Protein AF-A0AAT9I053-F1 (afdb_monomer_lite)

Foldseek 3Di:
DDDDDDPDDPDDPDPPPFDWDADLVRDIDGPVVVVCVVVVQDPVNVVVLVVLLVVLVVVCVVVVHDLLDALSLLVVLLVCLVVPPALVVSVVSSVSSQVVCVSVVRHHDPVSVVSSVVSSVVSVVVVVVPPPDDDPDDDPPVPQDPVNVVVVLVPQDCVDPVNVVVNVVVPPDPDDDDDDPDDDPDDPPDDPDDDDD

InterPro domains:
  IPR010998 Integrase/recombinase, N-terminal [G3DSA:1.10.150.130] (30-130)

Secondary structure (DSSP, 8-state):
-------PPPPPP------EEE-TTS-EEEHHHHHHHHHTS-HHHHHHHHHHHHHHHHHHHHTT--TTSTTHHHHHHHHHHHTT--HHHHHHHHHHHHHHHHHTT-PPPHHHHHHHHHHHHHHHHHHHTT-SS----S---TT--HHHHHHHHHTS-TTSHHHHHHHHHHHH-S--------PPP---S--------

Organism: NCBI:txid3074435

Structure (mmCIF, N/CA/C/O backbone):
data_AF-A0AAT9I053-F1
#
_entry.id   AF-A0AAT9I053-F1
#
loop_
_atom_site.group_PDB
_atom_site.id
_atom_site.type_symbol
_atom_site.label_atom_id
_atom_site.label_alt_id
_atom_site.label_comp_id
_atom_site.label_asym_id
_atom_site.label_entity_id
_atom_site.label_seq_id
_atom_site.pdbx_PDB_ins_code
_atom_site.Cartn_x
_atom_site.Cartn_y
_atom_site.Cartn_z
_atom_site.occupancy
_atom_site.B_iso_or_equiv
_atom_site.auth_seq_id
_atom_site.auth_comp_id
_atom_site.auth_asym_id
_atom_site.auth_atom_id
_atom_site.pdbx_PDB_model_num
ATOM 1 N N . MET A 1 1 ? -36.165 47.718 59.840 1.00 39.12 1 MET A N 1
ATOM 2 C CA . MET A 1 1 ? -36.302 47.402 58.402 1.00 39.12 1 MET A CA 1
ATOM 3 C C . MET A 1 1 ? -35.046 46.654 57.984 1.00 39.12 1 MET A C 1
ATOM 5 O O . MET A 1 1 ? -34.021 47.279 57.770 1.00 39.12 1 MET A O 1
ATOM 9 N N . THR A 1 2 ? -35.081 45.324 57.998 1.00 39.53 2 THR A N 1
ATOM 10 C CA . THR A 1 2 ? -33.964 44.458 57.591 1.00 39.53 2 THR A CA 1
ATOM 11 C C . THR A 1 2 ? -34.242 43.963 56.177 1.00 39.53 2 THR A C 1
ATOM 13 O O . THR A 1 2 ? -35.132 43.141 55.975 1.00 39.53 2 THR A O 1
ATOM 16 N N . SER A 1 3 ? -33.525 44.524 55.201 1.00 39.41 3 SER A N 1
ATOM 17 C CA . SER A 1 3 ? -33.564 44.095 53.801 1.00 39.41 3 SER A CA 1
ATOM 18 C C . SER A 1 3 ? -32.775 42.796 53.672 1.00 39.41 3 SER A C 1
ATOM 20 O O . SER A 1 3 ? -31.598 42.752 54.023 1.00 39.41 3 SER A O 1
ATOM 22 N N . THR A 1 4 ? -33.433 41.723 53.246 1.00 48.31 4 THR A N 1
ATOM 23 C CA . THR A 1 4 ? -32.788 40.437 52.968 1.00 48.31 4 THR A CA 1
ATOM 24 C C . THR A 1 4 ? -32.476 40.387 51.479 1.00 48.31 4 THR A C 1
ATOM 26 O O . THR A 1 4 ? -33.370 40.153 50.670 1.00 48.31 4 THR A O 1
ATOM 29 N N . ASP A 1 5 ? -31.220 40.635 51.112 1.00 46.12 5 ASP A N 1
ATOM 30 C CA . ASP A 1 5 ? -30.745 40.419 49.747 1.00 46.12 5 ASP A CA 1
ATOM 31 C C . ASP A 1 5 ? -30.666 38.915 49.464 1.00 46.12 5 ASP A C 1
ATOM 33 O O . ASP A 1 5 ? -29.878 38.176 50.061 1.00 46.12 5 ASP A O 1
ATOM 37 N N . ILE A 1 6 ? -31.513 38.452 48.547 1.00 53.41 6 ILE A N 1
ATOM 38 C CA . ILE A 1 6 ? -31.462 37.098 48.001 1.00 53.41 6 ILE A CA 1
ATOM 39 C C . ILE A 1 6 ? -30.335 37.074 46.967 1.00 53.41 6 ILE A C 1
ATOM 41 O O . ILE A 1 6 ? -30.490 37.542 45.839 1.00 53.41 6 ILE A O 1
ATOM 45 N N . VAL A 1 7 ? -29.186 36.518 47.349 1.00 50.22 7 VAL A N 1
ATOM 46 C CA . VAL A 1 7 ? -28.084 36.245 46.421 1.00 50.22 7 VAL A CA 1
ATOM 47 C C . VAL A 1 7 ? -28.471 35.051 45.547 1.00 50.22 7 VAL A C 1
ATOM 49 O O . VAL A 1 7 ? -28.449 33.900 45.985 1.00 50.22 7 VAL A O 1
ATOM 52 N N . LEU A 1 8 ? -28.846 35.330 44.298 1.00 50.59 8 LEU A N 1
ATOM 53 C CA . LEU A 1 8 ? -29.083 34.320 43.271 1.00 50.59 8 LEU A CA 1
ATOM 54 C C . LEU A 1 8 ? -27.740 33.660 42.908 1.00 50.59 8 LEU A C 1
ATOM 56 O O . LEU A 1 8 ? -26.826 34.323 42.418 1.00 50.59 8 LEU A O 1
ATOM 60 N N . ALA A 1 9 ? -27.602 32.359 43.165 1.00 54.34 9 ALA A N 1
ATOM 61 C CA . ALA A 1 9 ? -26.399 31.617 42.801 1.00 54.34 9 ALA A CA 1
ATOM 62 C C . ALA A 1 9 ? -26.188 31.634 41.270 1.00 54.34 9 ALA A C 1
ATOM 64 O O . ALA A 1 9 ? -27.159 31.462 40.526 1.00 54.34 9 ALA A O 1
ATOM 65 N N . PRO A 1 10 ? -24.946 31.791 40.773 1.00 54.62 10 PRO A N 1
ATOM 66 C CA . PRO A 1 10 ? -24.672 31.734 39.344 1.00 54.62 10 PRO A CA 1
ATOM 67 C C . PRO A 1 10 ? -24.996 30.332 38.822 1.00 54.62 10 PRO A C 1
ATOM 69 O O . PRO A 1 10 ? -24.388 29.335 39.219 1.00 54.62 10 PRO A O 1
ATOM 72 N N . SER A 1 11 ? -25.978 30.256 37.927 1.00 58.91 11 SER A N 1
ATOM 73 C CA . SER A 1 11 ? -26.334 29.046 37.194 1.00 58.91 11 SER A CA 1
ATOM 74 C C . SER A 1 11 ? -25.091 28.487 36.499 1.00 58.91 11 SER A C 1
ATOM 76 O O . SER A 1 11 ? -24.513 29.143 35.630 1.00 58.91 11 SER A O 1
ATOM 78 N N . ARG A 1 12 ? -24.670 27.277 36.897 1.00 56.81 12 ARG A N 1
ATOM 79 C CA . ARG A 1 12 ? -23.599 26.526 36.227 1.00 56.81 12 ARG A CA 1
ATOM 80 C C . ARG A 1 12 ? -23.889 26.496 34.721 1.00 56.81 12 ARG A C 1
ATOM 82 O O . ARG A 1 12 ? -25.017 26.160 34.354 1.00 56.81 12 ARG A O 1
ATOM 89 N N . PRO A 1 13 ? -22.912 26.801 33.847 1.00 55.44 13 PRO A N 1
ATOM 90 C CA . PRO A 1 13 ? -23.112 26.623 32.420 1.00 55.44 13 PRO A CA 1
ATOM 91 C C . PRO A 1 13 ? -23.460 25.155 32.177 1.00 55.44 13 PRO A C 1
ATOM 93 O O . PRO A 1 13 ? -22.736 24.257 32.612 1.00 55.44 13 PRO A O 1
ATOM 96 N N . VAL A 1 14 ? -24.603 24.920 31.530 1.00 57.75 14 VAL A N 1
ATOM 97 C CA . VAL A 1 14 ? -25.026 23.595 31.078 1.00 57.75 14 VAL A CA 1
ATOM 98 C C . VAL A 1 14 ? -23.866 23.025 30.273 1.00 57.75 14 VAL A C 1
ATOM 100 O O . VAL A 1 14 ? -23.516 23.565 29.223 1.00 57.75 14 VAL A O 1
ATOM 103 N N . ALA A 1 15 ? -23.222 21.979 30.795 1.00 58.47 15 ALA A N 1
ATOM 104 C CA . ALA A 1 15 ? -22.185 21.268 30.070 1.00 58.47 15 ALA A CA 1
ATOM 105 C C . ALA A 1 15 ? -22.813 20.805 28.755 1.00 58.47 15 ALA A C 1
ATOM 107 O O . ALA A 1 15 ? -23.702 19.953 28.754 1.00 58.47 15 ALA A O 1
ATOM 108 N N . ARG A 1 16 ? -22.413 21.435 27.646 1.00 61.06 16 ARG A N 1
ATOM 109 C CA . ARG A 1 16 ? -22.886 21.083 26.310 1.00 61.06 16 ARG A CA 1
ATOM 110 C C . ARG A 1 16 ? -22.539 19.609 26.130 1.00 61.06 16 ARG A C 1
ATOM 112 O O . ARG A 1 16 ? -21.356 19.276 26.080 1.00 61.06 16 ARG A O 1
ATOM 119 N N . GLN A 1 17 ? -23.543 18.732 26.128 1.00 65.62 17 GLN A N 1
ATOM 120 C CA . GLN A 1 17 ? -23.313 17.316 25.874 1.00 65.62 17 GLN A CA 1
ATOM 121 C C . GLN A 1 17 ? -22.691 17.216 24.486 1.00 65.62 17 GLN A C 1
ATOM 123 O O . GLN A 1 17 ? -23.311 17.540 23.476 1.00 65.62 17 GLN A O 1
ATOM 128 N N . MET A 1 18 ? -21.409 16.882 24.464 1.00 73.44 18 MET A N 1
ATOM 129 C CA . MET A 1 18 ? -20.643 16.755 23.243 1.00 73.44 18 MET A CA 1
ATOM 130 C C . MET A 1 18 ? -20.915 15.357 22.718 1.00 73.44 18 MET A C 1
ATOM 132 O O . MET A 1 18 ? -20.502 14.374 23.330 1.00 73.44 18 MET A O 1
ATOM 136 N N . GLU A 1 19 ? -21.668 15.273 21.627 1.00 84.56 19 GLU A N 1
ATOM 137 C CA . GLU A 1 19 ? -21.960 14.001 20.981 1.00 84.56 19 GLU A CA 1
ATOM 138 C C . GLU A 1 19 ? -20.642 13.328 20.580 1.00 84.56 19 GLU A C 1
ATOM 140 O O . GLU A 1 19 ? -19.787 13.938 19.921 1.00 84.56 19 GLU A O 1
ATOM 145 N N . THR A 1 20 ? -20.449 12.089 21.038 1.00 88.19 20 THR A N 1
ATOM 146 C CA . THR A 1 20 ? -19.238 11.313 20.766 1.00 88.19 20 THR A CA 1
ATOM 147 C C . THR A 1 20 ? -19.546 10.109 19.897 1.00 88.19 20 THR A C 1
ATOM 149 O O . THR A 1 20 ? -20.467 9.356 20.196 1.00 88.19 20 THR A O 1
ATOM 152 N N . VAL A 1 21 ? -18.714 9.896 18.883 1.00 85.69 21 VAL A N 1
ATOM 153 C CA . VAL A 1 21 ? -18.726 8.733 17.996 1.00 85.69 21 VAL A CA 1
ATOM 154 C C . VAL A 1 21 ? -17.532 7.850 18.345 1.00 85.69 21 VAL A C 1
ATOM 156 O O . VAL A 1 21 ? -16.423 8.349 18.540 1.00 85.69 21 VAL A O 1
ATOM 159 N N . THR A 1 22 ? -17.741 6.538 18.412 1.00 85.56 22 THR A N 1
ATOM 160 C CA . THR A 1 22 ? -16.662 5.563 18.618 1.00 85.56 22 THR A CA 1
ATOM 161 C C . THR A 1 22 ? -16.243 4.984 17.269 1.00 85.56 22 THR A C 1
ATOM 163 O O . THR A 1 22 ? -17.081 4.484 16.521 1.00 85.56 22 THR A O 1
ATOM 166 N N . THR A 1 23 ? -14.956 5.063 16.927 1.00 77.06 23 THR A N 1
ATOM 167 C CA . THR A 1 23 ? -14.412 4.457 15.704 1.00 77.06 23 THR A CA 1
ATOM 168 C C . THR A 1 23 ? -14.357 2.931 15.823 1.00 77.06 23 THR A C 1
ATOM 170 O O . THR A 1 23 ? -14.425 2.376 16.919 1.00 77.06 23 THR A O 1
ATOM 173 N N . ARG A 1 24 ? -14.134 2.231 14.700 1.00 71.38 24 ARG A N 1
ATOM 174 C CA . ARG A 1 24 ? -13.890 0.773 14.684 1.00 71.38 24 ARG A CA 1
ATOM 175 C C . ARG A 1 24 ? -12.754 0.344 15.627 1.00 71.38 24 ARG A C 1
ATOM 177 O O . ARG A 1 24 ? -12.804 -0.744 16.180 1.00 71.38 24 ARG A O 1
ATOM 184 N N . THR A 1 25 ? -11.757 1.204 15.831 1.00 67.81 25 THR A N 1
ATOM 185 C CA . THR A 1 25 ? -10.610 0.961 16.722 1.00 67.81 25 THR A CA 1
ATOM 186 C C . THR A 1 25 ? -10.886 1.306 18.191 1.00 67.81 25 THR A C 1
ATOM 188 O O . THR A 1 25 ? -9.968 1.282 19.004 1.00 67.81 25 THR A O 1
ATOM 191 N N . GLY A 1 26 ? -12.123 1.669 18.548 1.00 78.06 26 GLY A N 1
ATOM 192 C CA . GLY A 1 26 ? -12.501 2.054 19.911 1.00 78.06 26 GLY A CA 1
ATOM 193 C C . GLY A 1 26 ? -12.137 3.494 20.293 1.00 78.06 26 GLY A C 1
ATOM 194 O O . GLY A 1 26 ? -12.392 3.911 21.422 1.00 78.06 26 GLY A O 1
ATOM 195 N N . MET A 1 27 ? -11.571 4.284 19.373 1.00 82.94 27 MET A N 1
ATOM 196 C CA . MET A 1 27 ? -11.246 5.688 19.626 1.00 82.94 27 MET A CA 1
ATOM 197 C C . MET A 1 27 ? -12.531 6.513 19.705 1.00 82.94 27 MET A C 1
ATOM 199 O O . MET A 1 27 ? -13.373 6.457 18.811 1.00 82.94 27 MET A O 1
ATOM 203 N N . ARG A 1 28 ? -12.675 7.319 20.760 1.00 89.38 28 ARG A N 1
ATOM 204 C CA . ARG A 1 28 ? -13.794 8.258 20.896 1.00 89.38 28 ARG A CA 1
ATOM 205 C C . ARG A 1 28 ? -13.440 9.585 20.237 1.00 89.38 28 ARG A C 1
ATOM 207 O O . ARG A 1 28 ? -12.470 10.232 20.621 1.00 89.38 28 ARG A O 1
ATOM 214 N N . LEU A 1 29 ? -14.248 9.997 19.271 1.00 85.50 29 LEU A N 1
ATOM 215 C CA . LEU A 1 29 ? -14.173 11.291 18.603 1.00 85.50 29 LEU A CA 1
ATOM 216 C C . LEU A 1 29 ? -15.416 12.110 18.923 1.00 85.50 29 LEU A C 1
ATOM 218 O O . LEU A 1 29 ? -16.482 11.561 19.186 1.00 85.50 29 LEU A O 1
ATOM 222 N N . SER A 1 30 ? -15.301 13.432 18.859 1.00 89.62 30 SER A N 1
ATOM 223 C CA . SER A 1 30 ? -16.497 14.269 18.783 1.00 89.62 30 SER A CA 1
ATOM 224 C C . SER A 1 30 ? -17.177 14.092 17.430 1.00 89.62 30 SER A C 1
ATOM 226 O O . SER A 1 30 ? -16.496 13.848 16.433 1.00 89.62 30 SER A O 1
ATOM 228 N N . ALA A 1 31 ? -18.498 14.262 17.365 1.00 84.00 31 ALA A N 1
ATOM 229 C CA . ALA A 1 31 ? -19.236 14.205 16.102 1.00 84.00 31 AL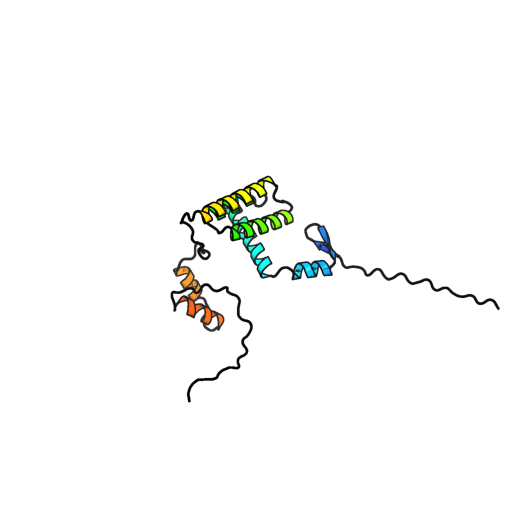A A CA 1
ATOM 230 C C . ALA A 1 31 ? -18.659 15.179 15.055 1.00 84.00 31 ALA A C 1
ATOM 232 O O . ALA A 1 31 ? -18.462 14.813 13.898 1.00 84.00 31 ALA A O 1
ATOM 233 N N . SER A 1 32 ? -18.272 16.389 15.476 1.00 83.31 32 SER A N 1
ATOM 234 C CA . SER A 1 32 ? -17.620 17.370 14.600 1.00 83.31 32 SER A CA 1
ATOM 235 C C . SER A 1 32 ? -16.268 16.885 14.071 1.00 83.31 32 SER A C 1
ATOM 237 O O . SER A 1 32 ? -15.983 17.066 12.891 1.00 83.31 32 SER A O 1
ATOM 239 N N . ALA A 1 33 ? -15.436 16.265 14.915 1.00 82.62 33 ALA A N 1
ATOM 240 C CA . ALA A 1 33 ? -14.149 15.718 14.490 1.00 82.62 33 ALA A CA 1
ATOM 241 C C . ALA A 1 33 ? -14.327 14.515 13.557 1.00 82.62 33 ALA A C 1
ATOM 243 O O . ALA A 1 33 ? -13.613 14.412 12.567 1.00 82.62 33 ALA A O 1
ATOM 244 N N . ALA A 1 34 ? -15.303 13.645 13.833 1.00 81.25 34 ALA A N 1
ATOM 245 C CA . ALA A 1 34 ? -15.644 12.521 12.968 1.00 81.25 34 ALA A CA 1
ATOM 246 C C . ALA A 1 34 ? -16.107 12.997 11.582 1.00 81.25 34 ALA A C 1
ATOM 248 O O . ALA A 1 34 ? -15.625 12.485 10.575 1.00 81.25 34 ALA A O 1
ATOM 249 N N . ARG A 1 35 ? -16.954 14.034 11.523 1.00 81.50 35 ARG A N 1
ATOM 250 C CA . ARG A 1 35 ? -17.399 14.638 10.261 1.00 81.50 35 ARG A CA 1
ATOM 251 C C . ARG A 1 35 ? -16.235 15.232 9.470 1.00 81.50 35 ARG A C 1
ATOM 253 O O . ARG A 1 35 ? -16.069 14.904 8.302 1.00 81.50 35 ARG A O 1
ATOM 260 N N . TRP A 1 36 ? -15.394 16.052 10.104 1.00 83.06 36 TRP A N 1
ATOM 261 C CA . TRP A 1 36 ? -14.212 16.610 9.436 1.00 83.06 36 TRP A CA 1
ATOM 262 C C . TRP A 1 36 ? -13.252 15.521 8.966 1.00 83.06 36 TRP A C 1
ATOM 264 O O . TRP A 1 36 ? -12.682 15.627 7.886 1.00 83.06 36 TRP A O 1
ATOM 274 N N . PHE A 1 37 ? -13.095 14.454 9.747 1.00 80.31 37 PHE A N 1
ATOM 275 C CA . PHE A 1 37 ? -12.291 13.307 9.356 1.00 80.31 37 PHE A CA 1
ATOM 276 C C . PHE A 1 37 ? -12.871 12.605 8.120 1.00 80.31 37 PHE A C 1
ATOM 278 O O . PHE A 1 37 ? -12.129 12.321 7.180 1.00 80.31 37 PHE A O 1
ATOM 285 N N . GLU A 1 38 ? -14.184 12.384 8.072 1.00 74.94 38 GLU A N 1
ATOM 286 C CA . GLU A 1 38 ? -14.853 11.767 6.925 1.00 74.94 38 GLU A CA 1
ATOM 287 C C . GLU A 1 38 ? -14.788 12.642 5.662 1.00 74.94 38 GLU A C 1
ATOM 289 O O . GLU A 1 38 ? -14.477 12.144 4.578 1.00 74.94 38 GLU A O 1
ATOM 294 N N . GLU A 1 39 ? -15.013 13.948 5.802 1.00 81.94 39 GLU A N 1
ATOM 295 C CA . GLU A 1 39 ? -14.971 14.921 4.705 1.00 81.94 39 GLU A CA 1
ATOM 296 C C . GLU A 1 39 ? -13.540 15.196 4.213 1.00 81.94 39 GLU A C 1
ATOM 298 O O . GLU A 1 39 ? -13.341 15.516 3.040 1.00 81.94 39 GLU A O 1
ATOM 303 N N . SER A 1 40 ? -12.528 15.019 5.073 1.00 83.44 40 SER A N 1
ATOM 304 C CA . SER A 1 40 ? -11.119 15.262 4.727 1.00 83.44 40 SER A CA 1
ATOM 305 C C . SER A 1 40 ? -10.548 14.278 3.704 1.00 83.44 40 SER A C 1
ATOM 307 O O . SER A 1 40 ? -9.521 14.566 3.087 1.00 83.44 40 SER A O 1
ATOM 309 N N . VAL A 1 41 ? -11.188 13.118 3.507 1.00 80.50 41 VAL A N 1
ATOM 310 C CA . VAL A 1 41 ? -10.726 12.095 2.565 1.00 80.50 41 VAL A CA 1
ATOM 311 C C . VAL A 1 41 ? -11.658 12.046 1.349 1.00 80.50 41 VAL A C 1
ATOM 313 O O . VAL A 1 41 ? -12.756 11.480 1.429 1.00 80.50 41 VAL A O 1
ATOM 316 N N . PRO A 1 42 ? -11.217 12.549 0.178 1.00 83.75 42 PRO A N 1
ATOM 317 C CA . PRO A 1 42 ? -12.001 12.482 -1.048 1.00 83.75 42 PRO A CA 1
ATOM 318 C C . PRO A 1 42 ? -12.437 11.051 -1.370 1.00 83.75 42 PRO A C 1
ATOM 320 O O . PRO A 1 42 ? -11.689 10.094 -1.151 1.00 83.75 42 PRO A O 1
ATOM 323 N N . ARG A 1 43 ? -13.633 10.892 -1.952 1.00 80.25 43 ARG A N 1
ATOM 324 C CA . ARG A 1 43 ? -14.160 9.577 -2.361 1.00 80.25 43 ARG A CA 1
ATOM 325 C C . ARG A 1 43 ? -13.179 8.811 -3.254 1.00 80.25 43 ARG A C 1
ATOM 327 O O . ARG A 1 43 ? -12.909 7.651 -2.985 1.00 80.25 43 ARG A O 1
ATOM 334 N N . SER A 1 44 ? -12.539 9.493 -4.203 1.00 81.25 44 SER A N 1
ATOM 335 C CA . SER A 1 44 ? -11.502 8.907 -5.064 1.00 81.25 44 SER A CA 1
ATOM 336 C C . SER A 1 44 ? -10.324 8.312 -4.283 1.00 81.25 44 SER A C 1
ATOM 338 O O . SER A 1 44 ? -9.774 7.287 -4.672 1.00 81.25 44 SER A O 1
ATOM 340 N N . SER A 1 45 ? -9.947 8.914 -3.151 1.00 83.44 45 SER A N 1
ATOM 341 C CA . SER A 1 45 ? -8.898 8.377 -2.280 1.00 83.44 45 SER A CA 1
ATOM 342 C C . SER A 1 45 ? -9.376 7.151 -1.504 1.00 83.44 45 SER A C 1
ATOM 344 O O . SER A 1 45 ? -8.588 6.231 -1.291 1.00 83.44 45 SER A O 1
ATOM 346 N N . ARG A 1 46 ? -10.654 7.109 -1.100 1.00 83.25 46 ARG A N 1
ATOM 347 C CA . ARG A 1 46 ? -11.262 5.924 -0.472 1.00 83.25 46 ARG A CA 1
ATOM 348 C C . ARG A 1 46 ? -11.330 4.759 -1.455 1.00 83.25 46 ARG A C 1
ATOM 350 O O . ARG A 1 46 ? -10.842 3.681 -1.129 1.00 83.25 46 ARG A O 1
ATOM 357 N N . ASP A 1 47 ? -11.823 5.008 -2.663 1.00 86.00 47 ASP A N 1
ATOM 358 C CA . ASP A 1 47 ? -11.932 4.003 -3.723 1.00 86.00 47 ASP A CA 1
ATOM 359 C C . ASP A 1 47 ? -10.548 3.459 -4.104 1.00 86.00 47 ASP A C 1
ATOM 361 O O . ASP A 1 47 ? -10.355 2.249 -4.196 1.00 86.00 47 ASP A O 1
ATOM 365 N N . ALA A 1 48 ? -9.538 4.332 -4.210 1.00 86.38 48 ALA A N 1
ATOM 366 C CA . ALA A 1 48 ? -8.163 3.905 -4.447 1.00 86.38 48 ALA A CA 1
ATOM 367 C C . ALA A 1 48 ? -7.614 3.024 -3.312 1.00 86.38 48 ALA A C 1
ATOM 369 O O . ALA A 1 48 ? -6.895 2.068 -3.585 1.00 86.38 48 ALA A O 1
ATOM 370 N N . ARG A 1 49 ? -7.931 3.313 -2.040 1.00 89.38 49 ARG A N 1
ATOM 371 C CA . ARG A 1 49 ? -7.518 2.446 -0.922 1.00 89.38 49 ARG A CA 1
ATOM 372 C C . ARG A 1 49 ? -8.212 1.086 -0.974 1.00 89.38 49 ARG A C 1
ATOM 374 O O . ARG A 1 49 ? -7.540 0.078 -0.785 1.00 89.38 49 ARG A O 1
ATOM 381 N N . ALA A 1 50 ? -9.515 1.069 -1.258 1.00 87.69 50 ALA A N 1
ATOM 382 C CA . ALA A 1 50 ? -10.290 -0.160 -1.396 1.00 87.69 50 ALA A CA 1
ATOM 383 C C . ALA A 1 50 ? -9.747 -1.040 -2.530 1.00 87.69 50 ALA A C 1
ATOM 385 O O . ALA A 1 50 ? -9.510 -2.224 -2.317 1.00 87.69 50 ALA A O 1
ATOM 386 N N . TRP A 1 51 ? -9.455 -0.445 -3.689 1.00 93.00 51 TRP A N 1
ATOM 387 C CA . TRP A 1 51 ? -8.866 -1.160 -4.820 1.00 93.00 51 TRP A CA 1
ATOM 388 C C . TRP A 1 51 ? -7.497 -1.766 -4.479 1.00 93.00 51 TRP A C 1
ATOM 390 O O . TRP A 1 51 ? -7.277 -2.948 -4.711 1.00 93.00 51 TRP A O 1
ATOM 400 N N . ARG A 1 52 ? -6.588 -1.002 -3.851 1.00 94.00 52 ARG A N 1
ATOM 401 C CA . ARG A 1 52 ? -5.267 -1.529 -3.445 1.00 94.00 52 ARG A CA 1
ATOM 402 C C . ARG A 1 52 ? -5.373 -2.671 -2.435 1.00 94.00 52 ARG A C 1
ATOM 404 O O . ARG A 1 52 ? -4.552 -3.581 -2.460 1.00 94.00 52 ARG A O 1
ATOM 411 N N . TRP A 1 53 ? -6.359 -2.610 -1.540 1.00 94.69 53 TRP A N 1
ATOM 412 C CA . TRP A 1 53 ? -6.634 -3.696 -0.604 1.00 94.69 53 TRP A CA 1
ATOM 413 C C . TRP A 1 53 ? -7.150 -4.948 -1.319 1.00 94.69 53 TRP A C 1
ATOM 415 O O . TRP A 1 53 ? -6.674 -6.041 -1.037 1.00 94.69 53 TRP A O 1
ATOM 425 N N . GLN A 1 54 ? -8.083 -4.789 -2.260 1.00 95.12 54 GLN A N 1
ATOM 426 C CA . GLN A 1 54 ? -8.607 -5.896 -3.064 1.00 95.12 54 GLN A CA 1
ATOM 427 C C . GLN A 1 54 ? -7.510 -6.567 -3.890 1.00 95.12 54 GLN A C 1
ATOM 429 O O . GLN A 1 54 ? -7.417 -7.787 -3.872 1.00 95.12 54 GLN A O 1
ATOM 434 N N . GLU A 1 55 ? -6.648 -5.784 -4.541 1.00 95.44 55 GLU A N 1
ATOM 435 C CA . GLU A 1 55 ? -5.513 -6.298 -5.317 1.00 95.44 55 GLU A CA 1
ATOM 436 C C . GLU A 1 55 ? -4.575 -7.157 -4.452 1.00 95.44 55 GLU A C 1
ATOM 438 O O . GLU A 1 55 ? -4.179 -8.254 -4.838 1.00 95.44 55 GLU A O 1
ATOM 443 N N . TYR A 1 56 ? -4.257 -6.679 -3.246 1.00 97.25 56 TYR A N 1
ATOM 444 C CA . TYR A 1 56 ? -3.456 -7.423 -2.276 1.00 97.25 56 TYR A CA 1
ATOM 445 C C . TYR A 1 56 ? -4.155 -8.701 -1.797 1.00 97.25 56 TYR A C 1
ATOM 447 O O . TYR A 1 56 ? -3.545 -9.765 -1.785 1.00 97.25 56 TYR A O 1
ATOM 455 N N . ALA A 1 57 ? -5.435 -8.616 -1.425 1.00 96.38 57 ALA A N 1
ATOM 456 C CA . ALA A 1 57 ? -6.198 -9.763 -0.938 1.00 96.38 57 ALA A CA 1
ATOM 457 C C . ALA A 1 57 ? -6.377 -10.843 -2.016 1.00 96.38 57 ALA A C 1
ATOM 459 O O . ALA A 1 57 ? -6.311 -12.036 -1.711 1.00 96.38 57 ALA A O 1
ATOM 460 N N . GLN A 1 58 ? -6.560 -10.426 -3.270 1.00 96.94 58 GLN A N 1
ATOM 461 C CA . GLN A 1 58 ? -6.610 -11.331 -4.410 1.00 96.94 58 GLN A CA 1
ATOM 462 C C . GLN A 1 58 ? -5.262 -12.019 -4.606 1.00 96.94 58 GLN A C 1
ATOM 464 O O . GLN A 1 58 ? -5.220 -13.242 -4.632 1.00 96.94 58 GLN A O 1
ATOM 469 N N . TRP A 1 59 ? -4.160 -11.260 -4.635 1.00 97.56 59 TRP A N 1
ATOM 470 C CA . TRP A 1 59 ? -2.825 -11.849 -4.744 1.00 97.56 59 TRP A CA 1
ATOM 471 C C . TRP A 1 59 ? -2.548 -12.852 -3.621 1.00 97.56 59 TRP A C 1
ATOM 473 O O . TRP A 1 59 ? -2.090 -13.953 -3.901 1.00 97.56 59 TRP A O 1
ATOM 483 N N . CYS A 1 60 ? -2.880 -12.509 -2.371 1.00 97.50 60 CYS A N 1
ATOM 484 C CA . CYS A 1 60 ? -2.766 -13.424 -1.237 1.00 97.50 60 CYS A CA 1
ATOM 485 C C . CYS A 1 60 ? -3.539 -14.726 -1.475 1.00 97.50 60 CYS A C 1
ATOM 487 O O . CYS A 1 60 ? -3.000 -15.801 -1.243 1.00 97.50 60 CYS A O 1
ATOM 489 N N . SER A 1 61 ? -4.765 -14.637 -1.991 1.00 96.94 61 SER A N 1
ATOM 490 C CA . SER A 1 61 ? -5.576 -15.817 -2.314 1.00 96.94 61 SER A CA 1
ATOM 491 C C . SER A 1 61 ? -4.957 -16.651 -3.441 1.00 96.94 61 SER A C 1
ATOM 493 O O . SER A 1 61 ? -4.954 -17.875 -3.364 1.00 96.94 61 SER A O 1
ATOM 495 N N . ASP A 1 62 ? -4.401 -16.001 -4.465 1.00 97.44 62 ASP A N 1
ATOM 496 C CA . ASP A 1 62 ? -3.808 -16.668 -5.630 1.00 97.44 62 ASP A CA 1
ATOM 497 C C . ASP A 1 62 ? -2.524 -17.436 -5.286 1.00 97.44 62 ASP A C 1
ATOM 499 O O . ASP A 1 62 ? -2.219 -18.445 -5.922 1.00 97.44 62 ASP A O 1
ATOM 503 N N . VAL A 1 63 ? -1.757 -16.955 -4.301 1.00 95.75 63 VAL A N 1
ATOM 504 C CA . VAL A 1 63 ? -0.479 -17.562 -3.890 1.00 95.75 63 VAL A CA 1
ATOM 505 C C . VAL A 1 63 ? -0.537 -18.284 -2.540 1.00 95.75 63 VAL A C 1
ATOM 507 O O . VAL A 1 63 ? 0.514 -18.644 -2.016 1.00 95.75 63 VAL A O 1
ATOM 510 N N . ASP A 1 64 ? -1.737 -18.500 -1.993 1.00 96.38 64 ASP A N 1
ATOM 511 C CA . ASP A 1 64 ? -1.991 -19.166 -0.702 1.00 96.38 64 ASP A CA 1
ATOM 512 C C . ASP A 1 64 ? -1.284 -18.510 0.503 1.00 96.38 64 ASP A C 1
ATOM 514 O O . ASP A 1 64 ? -0.705 -19.162 1.366 1.00 96.38 64 ASP A O 1
ATOM 518 N N . TRP A 1 65 ? -1.319 -17.178 0.556 1.00 96.12 65 TRP A N 1
ATOM 519 C CA . TRP A 1 65 ? -0.883 -16.386 1.707 1.00 96.12 65 TRP A CA 1
ATOM 520 C C . TRP A 1 65 ? -2.083 -15.898 2.508 1.00 96.12 65 TRP A C 1
ATOM 522 O O . TRP A 1 65 ? -3.083 -15.438 1.950 1.00 96.12 65 TRP A O 1
ATOM 532 N N . HIS A 1 66 ? -1.961 -15.867 3.834 1.00 95.75 66 HIS A N 1
ATOM 533 C CA . HIS A 1 66 ? -2.970 -15.195 4.642 1.00 95.75 66 HIS A CA 1
ATOM 534 C C . HIS A 1 66 ? -2.738 -13.675 4.619 1.00 95.75 66 HIS A C 1
ATOM 536 O O . HIS A 1 66 ? -1.630 -13.190 4.848 1.00 95.75 66 HIS A O 1
ATOM 542 N N . THR A 1 67 ? -3.794 -12.878 4.416 1.00 95.19 67 THR A N 1
ATOM 543 C CA . THR A 1 67 ? -3.685 -11.402 4.347 1.00 95.19 67 THR A CA 1
ATOM 544 C C . THR A 1 67 ? -3.103 -10.785 5.615 1.00 95.19 67 THR A C 1
ATOM 546 O O . THR A 1 67 ? -2.552 -9.680 5.567 1.00 95.19 67 THR A O 1
ATOM 549 N N . ALA A 1 68 ? -3.222 -11.499 6.742 1.00 94.38 68 ALA A N 1
ATOM 550 C CA . ALA A 1 68 ? -2.675 -11.079 8.019 1.00 94.38 68 ALA A CA 1
ATOM 551 C C . ALA A 1 68 ? -1.256 -11.599 8.346 1.00 94.38 68 ALA A C 1
ATOM 553 O O . ALA A 1 68 ? -0.704 -11.245 9.393 1.00 94.38 68 ALA A O 1
ATOM 554 N N . GLU A 1 69 ? -0.672 -12.431 7.488 1.00 94.88 69 GLU A N 1
ATOM 555 C CA . GLU A 1 69 ? 0.604 -13.110 7.724 1.00 94.88 69 GLU A CA 1
ATOM 556 C C . GLU A 1 69 ? 1.801 -12.148 7.717 1.00 94.88 69 GLU A C 1
ATOM 558 O O . GLU A 1 69 ? 1.797 -11.122 7.028 1.00 94.88 69 GLU A O 1
ATOM 563 N N . ARG A 1 70 ? 2.834 -12.455 8.515 1.00 94.38 70 ARG A N 1
ATOM 564 C CA . ARG A 1 70 ? 4.080 -11.672 8.529 1.00 94.38 70 ARG A CA 1
ATOM 565 C C . ARG A 1 70 ? 4.801 -11.851 7.197 1.00 94.38 70 ARG A C 1
ATOM 567 O O . ARG A 1 70 ? 4.991 -12.967 6.734 1.00 94.38 70 ARG A O 1
ATOM 574 N N . GLY A 1 71 ? 5.229 -10.746 6.601 1.00 94.69 71 GLY A N 1
ATOM 575 C CA . GLY A 1 71 ? 5.934 -10.745 5.319 1.00 94.69 71 GLY A CA 1
ATOM 576 C C . GLY A 1 71 ? 5.020 -10.750 4.093 1.00 94.69 71 GLY A C 1
ATOM 577 O O . GLY A 1 71 ? 5.521 -10.552 2.989 1.00 94.69 71 GLY A O 1
ATOM 578 N N . ALA A 1 72 ? 3.701 -10.896 4.256 1.00 96.56 72 ALA A N 1
ATOM 579 C CA . ALA A 1 72 ? 2.757 -10.945 3.139 1.00 96.56 72 ALA A CA 1
ATOM 580 C C . ALA A 1 72 ? 2.783 -9.660 2.321 1.00 96.56 72 ALA A C 1
ATOM 582 O O . ALA A 1 72 ? 2.809 -9.685 1.089 1.00 96.56 72 ALA A O 1
ATOM 583 N N . VAL A 1 73 ? 2.863 -8.518 3.007 1.00 97.56 73 VAL A N 1
ATOM 584 C CA . VAL A 1 73 ? 2.938 -7.223 2.338 1.00 97.56 73 VAL A CA 1
ATOM 585 C C . VAL A 1 73 ? 4.294 -7.063 1.659 1.00 97.56 73 VAL A C 1
ATOM 587 O O . VAL A 1 73 ? 4.347 -6.592 0.526 1.00 97.56 73 VAL A O 1
ATOM 590 N N . ALA A 1 74 ? 5.391 -7.475 2.299 1.00 97.75 74 ALA A N 1
ATOM 591 C CA . ALA A 1 74 ? 6.717 -7.416 1.682 1.00 97.75 74 ALA A CA 1
ATOM 592 C C . ALA A 1 74 ? 6.797 -8.265 0.399 1.00 97.75 74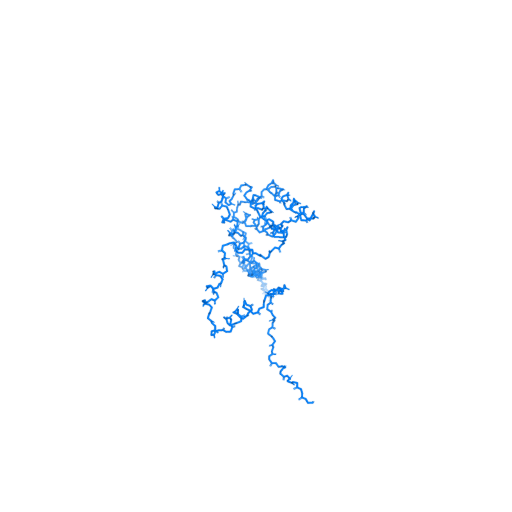 ALA A C 1
ATOM 594 O O . ALA A 1 74 ? 7.266 -7.770 -0.628 1.00 97.75 74 ALA A O 1
ATOM 595 N N . SER A 1 75 ? 6.277 -9.493 0.437 1.00 97.94 75 SER A N 1
ATOM 596 C CA . SER A 1 75 ? 6.221 -10.414 -0.703 1.00 97.94 75 SER A CA 1
ATOM 597 C C . SER A 1 75 ? 5.335 -9.887 -1.831 1.00 97.94 75 SER A C 1
ATOM 599 O O . SER A 1 75 ? 5.741 -9.911 -2.992 1.00 97.94 75 SER A O 1
ATOM 601 N N . PHE A 1 76 ? 4.170 -9.321 -1.509 1.00 98.19 76 PHE A N 1
ATOM 602 C CA . PHE A 1 76 ? 3.311 -8.675 -2.502 1.00 98.19 76 PHE A CA 1
ATOM 603 C C . PHE A 1 76 ? 4.015 -7.499 -3.193 1.00 98.19 76 PHE A C 1
ATOM 605 O O . PHE A 1 76 ? 4.004 -7.382 -4.420 1.00 98.19 76 PHE A O 1
ATOM 612 N N . ILE A 1 77 ? 4.672 -6.627 -2.419 1.00 98.31 77 ILE A N 1
ATOM 613 C CA . ILE A 1 77 ? 5.412 -5.481 -2.964 1.00 98.31 77 ILE A CA 1
ATOM 614 C C . ILE A 1 77 ? 6.590 -5.946 -3.832 1.00 98.31 77 ILE A C 1
ATOM 616 O O . ILE A 1 77 ? 6.857 -5.320 -4.860 1.00 98.31 77 ILE A O 1
ATOM 620 N N . ALA A 1 78 ? 7.259 -7.045 -3.469 1.00 97.38 78 ALA A N 1
ATOM 621 C CA . ALA A 1 78 ? 8.290 -7.672 -4.297 1.00 97.38 78 ALA A CA 1
ATOM 622 C C . ALA A 1 78 ? 7.717 -8.183 -5.624 1.00 97.38 78 ALA A C 1
ATOM 624 O O . ALA A 1 78 ? 8.226 -7.809 -6.677 1.00 97.38 78 ALA A O 1
ATOM 625 N N . ALA A 1 79 ? 6.591 -8.901 -5.599 1.00 95.88 79 ALA A N 1
ATOM 626 C CA . ALA A 1 79 ? 5.929 -9.377 -6.813 1.00 95.88 79 ALA A CA 1
ATOM 627 C C . ALA A 1 79 ? 5.550 -8.224 -7.765 1.00 95.88 79 ALA A C 1
ATOM 629 O O . ALA A 1 79 ? 5.713 -8.330 -8.981 1.00 95.88 79 ALA A O 1
ATOM 630 N N . LEU A 1 80 ? 5.089 -7.086 -7.232 1.00 95.12 80 LEU A N 1
ATOM 631 C CA . LEU A 1 80 ? 4.843 -5.885 -8.037 1.00 95.12 80 LEU A CA 1
ATOM 632 C C . LEU A 1 80 ? 6.141 -5.273 -8.590 1.00 95.12 80 LEU A C 1
ATOM 634 O O . LEU A 1 80 ? 6.169 -4.798 -9.728 1.00 95.12 80 LEU A O 1
ATOM 638 N N . ALA A 1 81 ? 7.221 -5.261 -7.809 1.00 94.25 81 ALA A N 1
ATOM 639 C CA . ALA A 1 81 ? 8.518 -4.775 -8.270 1.00 94.25 81 ALA A CA 1
ATOM 640 C C . ALA A 1 81 ? 9.082 -5.644 -9.408 1.00 94.25 81 ALA A C 1
ATOM 642 O O . ALA A 1 81 ? 9.601 -5.090 -10.381 1.00 94.25 81 ALA A O 1
ATOM 643 N N . ASP A 1 82 ? 8.911 -6.965 -9.324 1.00 91.25 82 ASP A N 1
ATOM 644 C CA . ASP A 1 82 ? 9.340 -7.937 -10.336 1.00 91.25 82 ASP A CA 1
ATOM 645 C C . ASP A 1 82 ? 8.548 -7.794 -11.642 1.00 91.25 82 ASP A C 1
ATOM 647 O O . ASP A 1 82 ? 9.119 -7.854 -12.730 1.00 91.25 82 ASP A O 1
ATOM 651 N N . ARG A 1 83 ? 7.247 -7.476 -11.556 1.00 91.62 83 ARG A N 1
ATOM 652 C CA . ARG A 1 83 ? 6.419 -7.073 -12.715 1.00 91.62 83 ARG A CA 1
ATOM 653 C C . ARG A 1 83 ? 6.777 -5.686 -13.268 1.00 91.62 83 ARG A C 1
ATOM 655 O O . ARG A 1 83 ? 6.222 -5.248 -14.273 1.00 91.62 83 ARG A O 1
ATOM 662 N N . GLY A 1 84 ? 7.693 -4.975 -12.614 1.00 88.69 84 GLY A N 1
ATOM 663 C CA . GLY A 1 84 ? 8.215 -3.687 -13.050 1.00 88.69 84 GLY A CA 1
ATOM 664 C C . GLY A 1 84 ? 7.321 -2.489 -12.754 1.00 88.69 84 GLY A C 1
ATOM 665 O O . GLY A 1 84 ? 7.467 -1.452 -13.408 1.00 88.69 84 GLY A O 1
ATOM 666 N N . HIS A 1 85 ? 6.431 -2.582 -11.761 1.00 89.06 85 HIS A N 1
ATOM 667 C CA . HIS A 1 85 ? 5.674 -1.415 -11.311 1.00 89.06 85 HIS A CA 1
ATOM 668 C C . HIS A 1 85 ? 6.619 -0.284 -10.860 1.00 89.06 85 HIS A C 1
ATOM 670 O O . HIS A 1 85 ? 7.676 -0.546 -10.274 1.00 89.06 85 HIS A O 1
ATOM 676 N N . PRO A 1 86 ? 6.252 0.988 -11.113 1.00 91.88 86 PRO A N 1
ATOM 677 C CA . PRO A 1 86 ? 7.109 2.113 -10.777 1.00 91.88 86 PRO A CA 1
ATOM 678 C C . PRO A 1 86 ? 7.195 2.313 -9.260 1.00 91.88 86 PRO A C 1
ATOM 680 O O . PRO A 1 86 ? 6.211 2.104 -8.542 1.00 91.88 86 PRO A O 1
ATOM 683 N N . VAL A 1 87 ? 8.332 2.820 -8.775 1.00 93.81 87 VAL A N 1
ATOM 684 C CA . VAL A 1 87 ? 8.584 3.088 -7.341 1.00 93.81 87 VAL A CA 1
ATOM 685 C C . VAL A 1 87 ? 7.435 3.836 -6.654 1.00 93.81 87 VAL A C 1
ATOM 687 O O . VAL A 1 87 ? 7.020 3.456 -5.559 1.00 93.81 87 VAL A O 1
ATOM 690 N N . LYS A 1 88 ? 6.869 4.866 -7.298 1.00 92.31 88 LYS A N 1
ATOM 691 C CA . LYS A 1 88 ? 5.747 5.641 -6.733 1.00 92.31 88 LYS A CA 1
ATOM 692 C C . LYS A 1 88 ? 4.499 4.786 -6.491 1.00 92.31 88 LYS A C 1
ATOM 694 O O . LYS A 1 88 ? 3.793 5.000 -5.508 1.00 92.31 88 LYS A O 1
ATOM 699 N N . THR A 1 89 ? 4.234 3.807 -7.355 1.00 94.12 89 THR A N 1
ATOM 700 C CA . THR A 1 89 ? 3.122 2.864 -7.174 1.00 94.12 89 THR A CA 1
ATOM 701 C C . THR A 1 89 ? 3.394 1.936 -5.999 1.00 94.12 89 THR A C 1
ATOM 703 O O . THR A 1 89 ? 2.510 1.761 -5.164 1.00 94.12 89 THR A O 1
ATOM 706 N N . LEU A 1 90 ? 4.618 1.414 -5.873 1.00 96.25 90 LEU A N 1
ATOM 707 C CA . LEU A 1 90 ? 5.006 0.568 -4.738 1.00 96.25 90 LEU A CA 1
ATOM 708 C C . LEU A 1 90 ? 4.873 1.314 -3.401 1.00 96.25 90 LEU A C 1
ATOM 710 O O . LEU A 1 90 ? 4.353 0.761 -2.437 1.00 96.25 90 LEU A O 1
ATOM 714 N N . GLN A 1 91 ? 5.265 2.591 -3.355 1.00 96.88 91 GLN A N 1
ATOM 715 C CA . GLN A 1 91 ? 5.102 3.453 -2.178 1.00 96.88 91 GLN A CA 1
ATOM 716 C C . GLN A 1 91 ? 3.626 3.706 -1.830 1.00 96.88 91 GLN A C 1
ATOM 718 O O . GLN A 1 91 ? 3.243 3.674 -0.661 1.00 96.88 91 GLN A O 1
ATOM 723 N N . ALA A 1 92 ? 2.777 3.945 -2.833 1.00 94.25 92 ALA A N 1
ATOM 724 C CA . ALA A 1 92 ? 1.344 4.139 -2.614 1.00 94.25 92 ALA A CA 1
ATOM 725 C C . ALA A 1 92 ? 0.652 2.854 -2.118 1.00 94.25 92 ALA A C 1
ATOM 727 O O . ALA A 1 92 ? -0.225 2.920 -1.248 1.00 94.25 92 ALA A O 1
ATOM 728 N N . MET A 1 93 ? 1.058 1.697 -2.653 1.00 96.44 93 MET A N 1
ATOM 729 C CA . MET A 1 93 ? 0.624 0.374 -2.200 1.00 96.44 93 MET A CA 1
ATOM 730 C C . MET A 1 93 ? 1.044 0.129 -0.751 1.00 96.44 93 MET A C 1
ATOM 732 O O . MET A 1 93 ? 0.179 -0.075 0.100 1.00 96.44 93 MET A O 1
ATOM 736 N N . SER A 1 94 ? 2.336 0.248 -0.437 1.00 96.88 94 SER A N 1
ATOM 737 C CA . SER A 1 94 ? 2.849 -0.026 0.908 1.00 96.88 94 SER A CA 1
ATOM 738 C C . SER A 1 94 ? 2.244 0.892 1.971 1.00 96.88 94 SER A C 1
ATOM 740 O O . SER A 1 94 ? 1.835 0.417 3.030 1.00 96.88 94 SER A O 1
ATOM 742 N N . GLY A 1 95 ? 2.097 2.190 1.682 1.00 94.62 95 GLY A N 1
ATOM 743 C CA . GLY A 1 95 ? 1.465 3.140 2.598 1.00 94.62 95 GLY A CA 1
ATOM 744 C C . GLY A 1 95 ? -0.003 2.809 2.880 1.00 94.62 95 GLY A C 1
ATOM 745 O O . GLY A 1 95 ? -0.452 2.901 4.023 1.00 94.62 95 GLY A O 1
ATOM 746 N N . THR A 1 96 ? -0.743 2.371 1.857 1.00 94.81 96 THR A N 1
ATOM 747 C CA . THR A 1 96 ? -2.142 1.952 2.019 1.00 94.81 96 THR A CA 1
ATOM 748 C C . THR A 1 96 ? -2.240 0.678 2.853 1.00 94.81 96 THR A C 1
ATOM 750 O O . THR A 1 96 ? -2.984 0.654 3.831 1.00 94.81 96 THR A O 1
ATOM 753 N N . LEU A 1 97 ? -1.470 -0.357 2.506 1.00 96.56 97 LEU A N 1
ATOM 754 C CA . LEU A 1 97 ? -1.522 -1.652 3.185 1.00 96.56 97 LEU A CA 1
ATOM 755 C C . LEU A 1 97 ? -1.071 -1.550 4.640 1.00 96.56 97 LEU A C 1
ATOM 757 O O . LEU A 1 97 ? -1.719 -2.122 5.507 1.00 96.56 97 LEU A O 1
ATOM 761 N N . ARG A 1 98 ? -0.049 -0.739 4.937 1.00 96.25 98 ARG A N 1
ATOM 762 C CA . ARG A 1 98 ? 0.354 -0.438 6.318 1.00 96.25 98 ARG A CA 1
ATOM 763 C C . ARG A 1 98 ? -0.806 0.131 7.138 1.00 96.25 98 ARG A C 1
ATOM 765 O O . ARG A 1 98 ? -1.013 -0.288 8.273 1.00 96.25 98 ARG A O 1
ATOM 772 N N . GLY A 1 99 ? -1.551 1.080 6.568 1.00 91.00 99 GLY A N 1
ATOM 773 C CA . GLY A 1 99 ? -2.719 1.670 7.220 1.00 91.00 99 GLY A CA 1
ATOM 774 C C . GLY A 1 99 ? -3.841 0.654 7.436 1.00 91.00 99 GLY A C 1
ATOM 775 O O . GLY A 1 99 ? -4.364 0.556 8.541 1.00 91.00 99 GLY A O 1
ATOM 776 N N . MET A 1 100 ? -4.175 -0.132 6.410 1.00 92.12 100 MET A N 1
ATOM 777 C CA . MET A 1 100 ? -5.239 -1.142 6.486 1.00 92.12 100 MET A CA 1
ATOM 778 C C . MET A 1 100 ? -4.908 -2.251 7.493 1.00 92.12 100 MET A C 1
ATOM 780 O O . MET A 1 100 ? -5.721 -2.556 8.354 1.00 92.12 100 MET A O 1
ATOM 784 N N . ARG A 1 101 ? -3.673 -2.762 7.479 1.00 92.62 101 ARG A N 1
ATOM 785 C CA . ARG A 1 101 ? -3.179 -3.782 8.420 1.00 92.62 101 ARG A CA 1
ATOM 786 C C . ARG A 1 101 ? -3.247 -3.320 9.876 1.00 92.62 101 ARG A C 1
ATOM 788 O O . ARG A 1 101 ? -3.655 -4.076 10.753 1.00 92.62 101 ARG A O 1
ATOM 795 N N . ALA A 1 102 ? -2.908 -2.057 10.135 1.00 90.25 102 ALA A N 1
ATOM 796 C CA . ALA A 1 102 ? -3.052 -1.474 11.466 1.00 90.25 102 ALA A CA 1
ATOM 797 C C . ALA A 1 102 ? -4.525 -1.367 11.906 1.00 90.25 102 ALA A C 1
ATOM 799 O O . ALA A 1 102 ? -4.829 -1.604 13.074 1.00 90.25 102 ALA A O 1
ATOM 800 N N . LEU A 1 103 ? -5.438 -1.036 10.986 1.00 86.25 103 LEU A N 1
ATOM 801 C CA . LEU A 1 103 ? -6.877 -0.976 11.269 1.00 86.25 103 LEU A CA 1
ATOM 802 C C . LEU A 1 103 ? -7.494 -2.361 11.508 1.00 86.25 103 LEU A C 1
ATOM 804 O O . LEU A 1 103 ? -8.408 -2.471 12.322 1.00 86.25 103 LEU A O 1
ATOM 808 N N . ASP A 1 104 ? -6.965 -3.396 10.858 1.00 86.06 104 ASP A N 1
ATOM 809 C CA . ASP A 1 104 ? -7.385 -4.793 11.020 1.00 86.06 104 ASP A CA 1
ATOM 810 C C . ASP A 1 104 ? -6.685 -5.496 12.204 1.00 86.06 104 ASP A C 1
ATOM 812 O O . ASP A 1 104 ? -6.698 -6.720 12.313 1.00 86.06 104 ASP A O 1
ATOM 816 N N . GLY A 1 105 ? -6.048 -4.736 13.104 1.00 86.81 105 GLY A N 1
ATOM 817 C CA . GLY A 1 105 ? -5.467 -5.258 14.348 1.00 86.81 105 GLY A CA 1
ATOM 818 C C . GLY A 1 105 ? -4.179 -6.064 14.167 1.00 86.81 105 GLY A C 1
ATOM 819 O O . GLY A 1 105 ? -3.749 -6.754 15.087 1.00 86.81 105 GLY A O 1
ATOM 820 N N . SER A 1 106 ? -3.550 -5.978 12.998 1.00 91.56 106 SER A N 1
ATOM 821 C CA . SER A 1 106 ? -2.375 -6.770 12.640 1.00 91.56 106 SER A CA 1
ATOM 822 C C . SER A 1 106 ? -1.301 -5.887 11.983 1.00 91.56 106 SER A C 1
ATOM 824 O O . SER A 1 106 ? -1.007 -6.023 10.796 1.00 91.56 106 SER A O 1
ATOM 826 N N . PRO A 1 107 ? -0.742 -4.913 12.730 1.00 93.94 107 PRO A N 1
ATOM 827 C CA . PRO A 1 107 ? 0.191 -3.933 12.187 1.00 93.94 107 PRO A CA 1
ATOM 828 C C . PRO A 1 107 ? 1.486 -4.582 11.686 1.00 93.94 107 PRO A C 1
ATOM 830 O O . PRO A 1 107 ? 1.960 -5.567 12.246 1.00 93.94 107 PRO A O 1
ATOM 833 N N . LEU A 1 108 ? 2.085 -3.972 10.660 1.00 95.12 108 LEU A N 1
ATOM 834 C CA . LEU A 1 108 ? 3.388 -4.388 10.137 1.00 95.12 108 LEU A CA 1
ATOM 835 C C . LEU A 1 108 ? 4.484 -4.105 11.167 1.00 95.12 108 LEU A C 1
ATOM 837 O O . LEU A 1 108 ? 4.576 -2.988 11.687 1.00 95.12 108 LEU A O 1
ATOM 841 N N . ASP A 1 109 ? 5.325 -5.099 11.431 1.00 94.88 109 ASP A N 1
ATOM 842 C CA . ASP A 1 109 ? 6.464 -4.957 12.332 1.00 94.88 109 ASP A CA 1
ATOM 843 C C . ASP A 1 109 ? 7.675 -4.283 11.656 1.00 94.88 109 ASP A C 1
ATOM 845 O O . ASP A 1 109 ? 7.697 -4.018 10.452 1.00 94.88 109 ASP A O 1
ATOM 849 N N . ALA A 1 110 ? 8.703 -3.972 12.450 1.00 95.81 110 ALA A N 1
ATOM 850 C CA . ALA A 1 110 ? 9.888 -3.261 11.976 1.00 95.81 110 ALA A CA 1
ATOM 851 C C . ALA A 1 110 ? 10.707 -4.046 10.935 1.00 95.81 110 ALA A C 1
ATOM 853 O O . ALA A 1 110 ? 11.335 -3.438 10.066 1.00 95.81 110 ALA A O 1
ATOM 854 N N . GLU A 1 111 ? 10.716 -5.374 11.017 1.00 96.88 111 GLU A N 1
ATOM 855 C CA . GLU A 1 111 ? 11.436 -6.240 10.087 1.00 96.88 111 GLU A CA 1
ATOM 856 C C . GLU A 1 111 ? 10.736 -6.258 8.725 1.00 96.88 111 GLU A C 1
ATOM 858 O O . GLU A 1 111 ? 11.378 -6.034 7.698 1.00 96.88 111 GLU A O 1
ATOM 863 N N . GLU A 1 112 ? 9.410 -6.401 8.718 1.00 97.12 112 GLU A N 1
ATOM 864 C CA . GLU A 1 112 ? 8.599 -6.340 7.503 1.00 97.12 112 GLU A CA 1
ATOM 865 C C . GLU A 1 112 ? 8.668 -4.951 6.847 1.00 97.12 112 GLU A C 1
ATOM 867 O O . GLU A 1 112 ? 8.852 -4.843 5.633 1.00 97.12 112 GLU A O 1
ATOM 872 N N . LEU A 1 113 ? 8.622 -3.871 7.637 1.00 97.75 113 LEU A N 1
ATOM 873 C CA . LEU A 1 113 ? 8.817 -2.508 7.126 1.00 97.75 113 LEU A CA 1
ATOM 874 C C . LEU A 1 113 ? 10.195 -2.332 6.473 1.00 97.75 113 LEU A C 1
ATOM 876 O O . LEU A 1 113 ? 10.293 -1.773 5.377 1.00 97.75 113 LEU A O 1
ATOM 880 N N . LYS A 1 114 ? 11.256 -2.853 7.100 1.00 97.94 114 LYS A N 1
ATOM 881 C CA . LYS A 1 114 ? 12.615 -2.822 6.543 1.00 97.94 114 LYS A CA 1
ATOM 882 C C . LYS A 1 114 ? 12.716 -3.631 5.246 1.00 97.94 114 LYS A C 1
ATOM 884 O O . LYS A 1 114 ? 13.398 -3.195 4.317 1.00 97.94 114 LYS A O 1
ATOM 889 N N . ALA A 1 115 ? 12.037 -4.774 5.158 1.00 97.94 115 ALA A N 1
ATOM 890 C CA . ALA A 1 115 ? 11.980 -5.581 3.941 1.00 97.94 115 ALA A CA 1
ATOM 891 C C . ALA A 1 115 ? 11.291 -4.822 2.793 1.00 97.94 115 ALA A C 1
ATOM 893 O O . ALA A 1 115 ? 11.854 -4.721 1.701 1.00 97.94 115 ALA A O 1
ATOM 894 N N . ILE A 1 116 ? 10.137 -4.199 3.057 1.00 98.12 116 ILE A N 1
ATOM 895 C CA . ILE A 1 116 ? 9.409 -3.363 2.087 1.00 98.12 116 ILE A CA 1
ATOM 896 C C . ILE A 1 116 ? 10.298 -2.223 1.569 1.00 98.12 116 ILE A C 1
ATOM 8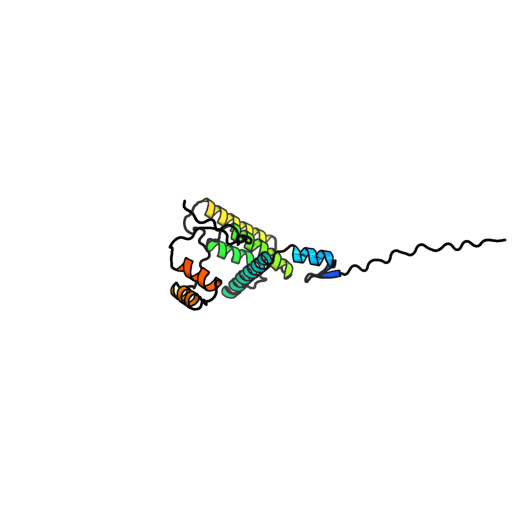98 O O . ILE A 1 116 ? 10.398 -2.001 0.360 1.00 98.12 116 ILE A O 1
ATOM 902 N N . GLU A 1 117 ? 10.982 -1.505 2.464 1.00 98.19 117 GLU A N 1
ATOM 903 C CA . GLU A 1 117 ? 11.920 -0.446 2.076 1.00 98.19 117 GLU A CA 1
ATOM 904 C C . GLU A 1 117 ? 13.081 -0.977 1.227 1.00 98.19 117 GLU A C 1
ATOM 906 O O . GLU A 1 117 ? 13.501 -0.320 0.267 1.00 98.19 117 GLU A O 1
ATOM 911 N N . GLY A 1 118 ? 13.589 -2.167 1.559 1.00 98.12 118 GLY A N 1
ATOM 912 C CA . GLY A 1 118 ? 14.622 -2.864 0.800 1.00 98.12 118 GLY A CA 1
ATOM 913 C C . GLY A 1 118 ? 14.202 -3.123 -0.646 1.00 98.12 118 GLY A C 1
ATOM 914 O O . GLY A 1 118 ? 14.943 -2.764 -1.565 1.00 98.12 118 GLY A O 1
ATOM 915 N N . VAL A 1 119 ? 12.994 -3.653 -0.852 1.00 97.62 119 VAL A N 1
ATOM 916 C CA . VAL A 1 119 ? 12.417 -3.910 -2.183 1.00 97.62 119 VAL A CA 1
ATOM 917 C C . VAL A 1 119 ? 12.266 -2.614 -2.977 1.00 97.62 119 VAL A C 1
ATOM 919 O O . VAL A 1 119 ? 12.748 -2.515 -4.107 1.00 97.62 119 VAL A O 1
ATOM 922 N N . ILE A 1 120 ? 11.661 -1.581 -2.381 1.00 97.31 120 ILE A N 1
ATOM 923 C CA . ILE A 1 120 ? 11.435 -0.290 -3.050 1.00 97.31 120 ILE A CA 1
ATOM 924 C C . ILE A 1 120 ? 12.768 0.356 -3.451 1.00 97.31 120 ILE A C 1
ATOM 926 O O . ILE A 1 120 ? 12.912 0.858 -4.568 1.00 97.31 120 ILE A O 1
ATOM 930 N N . ARG A 1 121 ? 13.776 0.314 -2.570 1.00 96.62 121 ARG A N 1
ATOM 931 C CA . ARG A 1 121 ? 15.125 0.822 -2.861 1.00 96.62 121 ARG A CA 1
ATOM 932 C C . ARG A 1 121 ? 15.817 0.001 -3.947 1.00 96.62 121 ARG A C 1
ATOM 934 O O . ARG A 1 121 ? 16.512 0.575 -4.785 1.00 96.62 121 ARG A O 1
ATOM 941 N N . GLY A 1 122 ? 15.641 -1.319 -3.935 1.00 94.62 122 GLY A N 1
ATOM 942 C CA . GLY A 1 122 ? 16.106 -2.216 -4.989 1.00 94.62 122 GLY A CA 1
ATOM 943 C C . GLY A 1 122 ? 15.533 -1.806 -6.342 1.00 94.62 122 GLY A C 1
ATOM 944 O O . GLY A 1 122 ? 16.293 -1.503 -7.262 1.00 94.62 122 GLY A O 1
ATOM 945 N N . ARG A 1 123 ? 14.206 -1.666 -6.433 1.00 93.38 123 ARG A N 1
ATOM 946 C CA . ARG A 1 123 ? 13.522 -1.221 -7.653 1.00 93.38 123 ARG A CA 1
ATOM 947 C C . ARG A 1 123 ? 13.992 0.156 -8.116 1.00 93.38 123 ARG A C 1
ATOM 949 O O . ARG A 1 123 ? 14.292 0.314 -9.293 1.00 93.38 123 ARG A O 1
ATOM 956 N N . ALA A 1 124 ? 14.146 1.117 -7.206 1.00 92.81 124 ALA A N 1
ATOM 957 C CA . ALA A 1 124 ? 14.658 2.447 -7.540 1.00 92.81 124 ALA A CA 1
ATOM 958 C C . ALA A 1 124 ? 16.063 2.395 -8.165 1.00 92.81 124 ALA A C 1
ATOM 960 O O . ALA A 1 124 ? 16.344 3.106 -9.128 1.00 92.81 124 ALA A O 1
ATOM 961 N N . LYS A 1 125 ? 16.944 1.516 -7.666 1.00 91.94 125 LYS A N 1
ATOM 962 C CA . LYS A 1 125 ? 18.263 1.285 -8.276 1.00 91.94 125 LYS A CA 1
ATOM 963 C C . LYS A 1 125 ? 18.150 0.645 -9.662 1.00 91.94 125 LYS A C 1
ATOM 965 O O . LYS A 1 125 ? 18.932 1.000 -10.539 1.00 91.94 125 LYS A O 1
ATOM 970 N N . HIS A 1 126 ? 17.214 -0.284 -9.861 1.00 84.75 126 HIS A N 1
ATOM 971 C CA . HIS A 1 126 ? 16.957 -0.887 -11.174 1.00 84.75 126 HIS A CA 1
ATOM 972 C C . HIS A 1 126 ? 16.431 0.140 -12.186 1.00 84.75 126 HIS A C 1
ATOM 974 O O . HIS A 1 126 ? 16.930 0.177 -13.308 1.00 84.75 126 HIS A O 1
ATOM 980 N N . GLU A 1 127 ? 15.500 1.010 -11.781 1.00 84.44 127 GLU A N 1
ATOM 981 C CA . GLU A 1 127 ? 14.996 2.113 -12.612 1.00 84.44 127 GLU A CA 1
ATOM 982 C C . GLU A 1 127 ? 16.116 3.097 -12.985 1.00 84.44 127 GLU A C 1
ATOM 984 O O . GLU A 1 127 ? 16.255 3.463 -14.150 1.00 84.44 127 GLU A O 1
ATOM 989 N N . ALA A 1 128 ? 16.969 3.472 -12.025 1.00 83.00 128 ALA A N 1
ATOM 990 C CA . ALA A 1 128 ? 18.064 4.417 -12.249 1.00 83.00 128 ALA A CA 1
ATOM 991 C C . ALA A 1 128 ? 19.161 3.888 -13.189 1.00 83.00 128 ALA A C 1
ATOM 993 O O . ALA A 1 128 ? 19.790 4.666 -13.899 1.00 83.00 128 ALA A O 1
ATOM 994 N N . LYS A 1 129 ? 19.401 2.571 -13.205 1.00 82.12 129 LYS A N 1
ATOM 995 C CA . LYS A 1 129 ? 20.389 1.943 -14.098 1.00 82.12 129 LYS A CA 1
ATOM 996 C C . LYS A 1 129 ? 19.919 1.846 -15.551 1.00 82.12 129 LYS A C 1
ATOM 998 O O . LYS A 1 129 ? 20.693 1.390 -16.384 1.00 82.12 129 LYS A O 1
ATOM 1003 N N . GLY A 1 130 ? 18.673 2.226 -15.849 1.00 64.69 130 GLY A N 1
ATOM 1004 C CA . GLY A 1 130 ? 18.128 2.146 -17.201 1.00 64.69 130 GLY A CA 1
ATOM 1005 C C . GLY A 1 130 ? 18.153 0.727 -17.766 1.00 64.69 130 GLY A C 1
ATOM 1006 O O . GLY A 1 130 ? 18.244 0.576 -18.979 1.00 64.69 130 GLY A O 1
ATOM 1007 N N . ILE A 1 131 ? 18.111 -0.304 -16.904 1.00 57.78 131 ILE A N 1
ATOM 1008 C CA . ILE A 1 131 ? 17.978 -1.695 -17.349 1.00 57.78 131 ILE A CA 1
ATOM 1009 C C . ILE A 1 131 ? 16.603 -1.791 -18.006 1.00 57.78 131 ILE A C 1
ATOM 1011 O O . ILE A 1 131 ? 15.562 -1.851 -17.349 1.00 57.78 131 ILE A O 1
ATOM 1015 N N . GLU A 1 132 ? 16.639 -1.674 -19.326 1.00 48.81 132 GLU A N 1
ATOM 1016 C CA . GLU A 1 132 ? 15.504 -1.596 -20.218 1.00 48.81 132 GLU A CA 1
ATOM 1017 C C . GLU A 1 132 ? 14.755 -2.929 -20.160 1.00 48.81 132 GLU A C 1
ATOM 1019 O O . GLU A 1 132 ? 15.306 -3.994 -20.426 1.00 48.81 132 GLU A O 1
ATOM 1024 N N . GLY A 1 133 ? 13.498 -2.877 -19.736 1.00 49.22 133 GLY A N 1
ATOM 1025 C CA . GLY A 1 133 ? 12.653 -4.064 -19.635 1.00 49.22 133 GLY A CA 1
ATOM 1026 C C . GLY A 1 133 ? 11.218 -3.736 -19.259 1.00 49.22 133 GLY A C 1
ATOM 1027 O O . GLY A 1 133 ? 10.297 -4.375 -19.749 1.00 49.22 133 GLY A O 1
ATOM 1028 N N . VAL A 1 134 ? 10.995 -2.676 -18.476 1.00 54.34 134 VAL A N 1
ATOM 1029 C CA . VAL A 1 134 ? 9.637 -2.193 -18.201 1.00 54.34 134 VAL A CA 1
ATOM 1030 C C . VA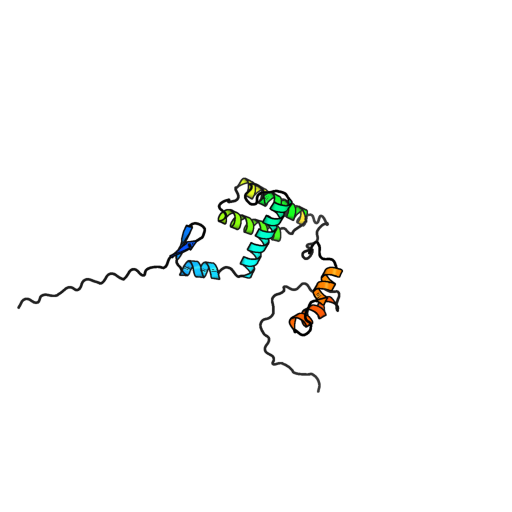L A 1 134 ? 9.617 -0.674 -18.303 1.00 54.34 134 VAL A C 1
ATOM 1032 O O . VAL A 1 134 ? 9.862 0.040 -17.331 1.00 54.34 134 VAL A O 1
ATOM 1035 N N . ARG A 1 135 ? 9.330 -0.169 -19.513 1.00 46.56 135 ARG A N 1
ATOM 1036 C CA . ARG A 1 135 ? 8.764 1.181 -19.662 1.00 46.56 135 ARG A CA 1
ATOM 1037 C C . ARG A 1 135 ? 7.519 1.242 -18.766 1.00 46.56 135 ARG A C 1
ATOM 1039 O O . ARG A 1 135 ? 6.790 0.250 -18.746 1.00 46.56 135 ARG A O 1
ATOM 1046 N N . PRO A 1 136 ? 7.235 2.350 -18.058 1.00 47.25 136 PRO A N 1
ATOM 1047 C CA . PRO A 1 136 ? 5.956 2.516 -17.380 1.00 47.25 136 PRO A CA 1
ATOM 1048 C C . PRO A 1 136 ? 4.851 2.494 -18.440 1.00 47.25 136 PRO A C 1
ATOM 1050 O O . PRO A 1 136 ? 4.563 3.495 -19.092 1.00 47.25 136 PRO A O 1
ATOM 1053 N N . GLY A 1 137 ? 4.306 1.308 -18.685 1.00 45.03 137 GLY A N 1
ATOM 1054 C CA . GLY A 1 137 ? 3.184 1.110 -19.578 1.00 45.03 137 GLY A CA 1
ATOM 1055 C C . GLY A 1 137 ? 1.905 1.522 -18.857 1.00 45.03 137 GLY A C 1
ATOM 1056 O O . GLY A 1 137 ? 1.804 1.315 -17.643 1.00 45.03 137 GLY A O 1
ATOM 1057 N N . PRO A 1 138 ? 0.915 2.096 -19.562 1.00 47.22 138 PRO A N 1
ATOM 1058 C CA . PRO A 1 138 ? -0.438 2.145 -19.024 1.00 47.22 138 PRO A CA 1
ATOM 1059 C C . PRO A 1 138 ? -0.836 0.727 -18.603 1.00 47.22 138 PRO A C 1
ATOM 1061 O O . PRO A 1 138 ? -0.457 -0.229 -19.280 1.00 47.22 138 PRO A O 1
ATOM 1064 N N . LEU A 1 139 ? -1.538 0.621 -17.467 1.00 45.25 139 LEU A N 1
ATOM 1065 C CA . LEU A 1 139 ? -2.091 -0.619 -16.913 1.00 45.25 139 LEU A CA 1
ATOM 1066 C C . LEU A 1 139 ? -2.419 -1.606 -18.037 1.00 45.25 139 LEU A C 1
ATOM 1068 O O . LEU A 1 139 ? -3.332 -1.356 -18.827 1.00 45.25 139 LEU A O 1
ATOM 1072 N N . LYS A 1 140 ? -1.668 -2.707 -18.132 1.00 46.88 140 LYS A N 1
ATOM 1073 C CA . LYS A 1 140 ? -2.148 -3.826 -18.927 1.00 46.88 140 LYS A CA 1
ATOM 1074 C C . LYS A 1 140 ? -3.341 -4.382 -18.168 1.00 46.88 140 LYS A C 1
ATOM 1076 O O . LYS A 1 140 ? -3.206 -4.837 -17.038 1.00 46.88 140 LYS A O 1
ATOM 1081 N N . ALA A 1 141 ? -4.519 -4.276 -18.769 1.00 47.25 141 ALA A N 1
ATOM 1082 C CA . ALA A 1 141 ? -5.615 -5.158 -18.424 1.00 47.25 141 ALA A CA 1
ATOM 1083 C C . ALA A 1 141 ? -5.205 -6.545 -18.932 1.00 47.25 141 ALA A C 1
ATOM 1085 O O . ALA A 1 141 ? -5.486 -6.902 -20.078 1.00 47.25 141 ALA A O 1
ATOM 1086 N N . ASP A 1 142 ? -4.424 -7.271 -18.133 1.00 44.31 142 ASP A N 1
ATOM 1087 C CA . ASP A 1 142 ? -4.079 -8.647 -18.456 1.00 44.31 142 ASP A CA 1
ATOM 1088 C C . ASP A 1 142 ? -5.394 -9.437 -18.548 1.00 44.31 142 ASP A C 1
ATOM 1090 O O . ASP A 1 142 ? -6.194 -9.455 -17.613 1.00 44.31 142 ASP A O 1
ATOM 1094 N N . GLY A 1 143 ? -5.663 -10.000 -19.730 1.00 50.38 143 GLY A N 1
ATOM 1095 C CA . GLY A 1 143 ? -6.882 -10.761 -20.021 1.00 50.38 143 GLY A CA 1
ATOM 1096 C C . GLY A 1 143 ? -7.913 -10.077 -20.924 1.00 50.38 143 GLY A C 1
ATOM 1097 O O . GLY A 1 143 ? -8.892 -10.724 -21.281 1.00 50.38 143 GLY A O 1
ATOM 1098 N N . VAL A 1 144 ? -7.713 -8.822 -21.346 1.00 51.09 144 VAL A N 1
ATOM 1099 C CA . VAL A 1 144 ? -8.626 -8.170 -22.302 1.00 51.09 144 VAL A CA 1
ATOM 1100 C C . VAL A 1 144 ? -8.046 -8.242 -23.713 1.00 51.09 144 VAL A C 1
ATOM 1102 O O . VAL A 1 144 ? -7.096 -7.532 -24.050 1.00 51.09 144 VAL A O 1
ATOM 1105 N N . THR A 1 145 ? -8.624 -9.092 -24.563 1.00 59.97 145 THR A N 1
ATOM 1106 C CA . THR A 1 145 ? -8.244 -9.158 -25.980 1.00 59.97 145 THR A CA 1
ATOM 1107 C C . THR A 1 145 ? -8.845 -7.981 -26.769 1.00 59.97 145 THR A C 1
ATOM 1109 O O . THR A 1 145 ? -9.848 -7.391 -26.352 1.00 59.97 145 THR A O 1
ATOM 1112 N N . PRO A 1 146 ? -8.282 -7.614 -27.937 1.00 60.34 146 PRO A N 1
ATOM 1113 C CA . PRO A 1 146 ? -8.900 -6.633 -28.835 1.00 60.34 146 PRO A CA 1
ATOM 1114 C C . PRO A 1 146 ? -10.355 -6.978 -29.198 1.00 60.34 146 PRO A C 1
ATOM 1116 O O . PRO A 1 146 ? -11.194 -6.086 -29.326 1.00 60.34 146 PRO A O 1
ATOM 1119 N N . GLU A 1 147 ? -10.680 -8.265 -29.309 1.00 59.47 147 GLU A N 1
ATOM 1120 C CA . GLU A 1 147 ? -12.034 -8.786 -29.514 1.00 59.47 147 GLU A CA 1
ATOM 1121 C C . GLU A 1 147 ? -12.962 -8.528 -28.317 1.00 59.47 147 GLU A C 1
ATOM 1123 O O . GLU A 1 147 ? -14.150 -8.257 -28.509 1.00 59.47 147 GLU A O 1
ATOM 1128 N N . ASP A 1 148 ? -12.443 -8.556 -27.091 1.00 64.06 148 ASP A N 1
ATOM 1129 C CA . ASP A 1 148 ? -13.218 -8.245 -25.885 1.00 64.06 148 ASP A CA 1
ATOM 1130 C C . ASP A 1 148 ? -13.509 -6.747 -25.795 1.00 64.06 148 ASP A C 1
ATOM 1132 O O . ASP A 1 148 ? -14.647 -6.357 -25.531 1.00 64.06 148 ASP A O 1
ATOM 1136 N N . LEU A 1 149 ? -12.538 -5.898 -26.154 1.00 65.38 149 LEU A N 1
ATOM 1137 C CA . LEU A 1 149 ? -12.761 -4.455 -26.296 1.00 65.38 149 LEU A CA 1
ATOM 1138 C C . LEU A 1 149 ? -13.798 -4.150 -27.379 1.00 65.38 149 LEU A C 1
ATOM 1140 O O . LEU A 1 149 ? -14.685 -3.327 -27.164 1.00 65.38 149 LEU A O 1
ATOM 1144 N N . ARG A 1 150 ? -13.739 -4.833 -28.528 1.00 70.12 150 ARG A N 1
ATOM 1145 C CA . ARG A 1 150 ? -14.738 -4.683 -29.600 1.00 70.12 150 ARG A CA 1
ATOM 1146 C C . ARG A 1 150 ? -16.133 -5.085 -29.127 1.00 70.12 150 ARG A C 1
ATOM 1148 O O . ARG A 1 150 ? -17.089 -4.370 -29.422 1.00 70.12 150 ARG A O 1
ATOM 1155 N N . ARG A 1 151 ? -16.258 -6.174 -28.361 1.00 68.88 151 ARG A N 1
ATOM 1156 C CA . ARG A 1 151 ? -17.535 -6.606 -27.771 1.00 68.88 151 ARG A CA 1
ATOM 1157 C C . ARG A 1 151 ? -18.060 -5.615 -26.732 1.00 68.88 151 ARG A C 1
ATOM 1159 O O . ARG A 1 151 ? -19.238 -5.279 -26.778 1.00 68.88 151 ARG A O 1
ATOM 1166 N N . MET A 1 152 ? -17.204 -5.085 -25.862 1.00 70.38 152 MET A N 1
ATOM 1167 C CA . MET A 1 152 ? -17.583 -4.062 -24.878 1.00 70.38 152 MET A CA 1
ATOM 1168 C C . MET A 1 152 ? -17.988 -2.736 -25.532 1.00 70.38 152 MET A C 1
ATOM 1170 O O . MET A 1 152 ? -18.934 -2.089 -25.096 1.00 70.38 152 MET A O 1
ATOM 1174 N N . VAL A 1 153 ? -17.308 -2.325 -26.604 1.00 71.62 153 VAL A N 1
ATOM 1175 C CA . VAL A 1 153 ? -17.681 -1.123 -27.367 1.00 71.62 153 VAL A CA 1
ATOM 1176 C C . VAL A 1 153 ? -18.980 -1.347 -28.147 1.00 71.62 153 VAL A C 1
ATOM 1178 O O . VAL A 1 153 ? -19.769 -0.415 -28.301 1.00 71.62 153 VAL A O 1
ATOM 1181 N N . ALA A 1 154 ? -19.246 -2.572 -28.607 1.00 69.75 154 ALA A N 1
ATOM 1182 C CA . ALA A 1 154 ? -20.485 -2.915 -29.301 1.00 69.75 154 ALA A CA 1
ATOM 1183 C C . ALA A 1 154 ? -21.726 -2.857 -28.392 1.00 69.75 154 ALA A C 1
ATOM 1185 O O . ALA A 1 154 ? -22.817 -2.591 -28.894 1.00 69.75 154 ALA A O 1
ATOM 1186 N N . THR A 1 155 ? -21.574 -3.050 -27.077 1.00 69.75 155 THR A N 1
ATOM 1187 C CA . THR A 1 155 ? -22.677 -2.942 -26.105 1.00 69.75 155 THR A CA 1
ATOM 1188 C C . THR A 1 155 ? -22.922 -1.514 -25.607 1.00 69.75 155 THR A C 1
ATOM 1190 O O . THR A 1 155 ? -23.904 -1.273 -24.901 1.00 69.75 155 THR A O 1
ATOM 1193 N N . LEU A 1 156 ? -22.086 -0.536 -25.985 1.00 72.88 156 LEU A N 1
ATOM 1194 C CA . LEU A 1 156 ? -22.302 0.866 -25.625 1.00 72.88 156 LEU A CA 1
ATOM 1195 C C . LEU A 1 156 ? -23.504 1.450 -26.377 1.00 72.88 156 LEU A C 1
ATOM 1197 O O . LEU A 1 156 ? -23.552 1.479 -27.609 1.00 72.88 156 LEU A O 1
ATOM 1201 N N . ASN A 1 157 ? -24.459 1.993 -25.620 1.00 63.50 157 ASN A N 1
ATOM 1202 C CA . ASN A 1 157 ? -25.637 2.645 -26.176 1.00 63.50 157 ASN A CA 1
ATOM 1203 C C . ASN A 1 157 ? -25.278 3.999 -26.816 1.00 63.50 157 ASN A C 1
ATOM 1205 O O . ASN A 1 157 ? -25.168 5.027 -26.137 1.00 63.50 157 ASN A O 1
ATOM 1209 N N . VAL A 1 158 ? -25.141 3.998 -28.141 1.00 60.19 158 VAL A N 1
ATOM 1210 C CA . VAL A 1 158 ? -24.780 5.169 -28.958 1.00 60.19 158 VAL A CA 1
ATOM 1211 C C . VAL A 1 158 ? -25.857 6.251 -29.019 1.00 60.19 158 VAL A C 1
ATOM 1213 O O . VAL A 1 158 ? -25.565 7.357 -29.458 1.00 60.19 158 VAL A O 1
ATOM 1216 N N . SER A 1 159 ? -27.076 5.974 -28.545 1.00 53.06 159 SER A N 1
ATOM 1217 C CA . SER A 1 159 ? -28.119 7.005 -28.429 1.00 53.06 159 SER A CA 1
ATOM 1218 C C . SER A 1 159 ? -27.888 7.959 -27.251 1.00 53.06 159 SER A C 1
ATOM 1220 O O . SER A 1 159 ? -28.560 8.981 -27.142 1.00 53.06 159 SER A O 1
ATOM 1222 N N . THR A 1 160 ? -26.909 7.668 -26.384 1.00 57.44 160 THR A N 1
ATOM 1223 C CA . THR A 1 160 ? -26.501 8.568 -25.299 1.00 57.44 160 THR A CA 1
ATOM 1224 C C . THR A 1 160 ? -25.223 9.333 -25.668 1.00 57.44 160 THR A C 1
ATOM 1226 O O . THR A 1 160 ? -24.294 8.732 -26.216 1.00 57.44 160 THR A O 1
ATOM 1229 N N . PRO A 1 161 ? -25.090 10.626 -25.302 1.00 53.91 161 PRO A N 1
ATOM 1230 C CA . PRO A 1 161 ? -23.878 11.416 -25.562 1.00 53.91 161 PRO A CA 1
ATOM 1231 C C . PRO A 1 161 ? -22.601 10.771 -25.001 1.00 53.91 161 PRO A C 1
ATOM 1233 O O . PRO A 1 161 ? -21.523 10.885 -25.579 1.00 53.91 161 PRO A O 1
ATOM 1236 N N . ARG A 1 162 ? -22.735 10.029 -23.894 1.00 54.59 162 ARG A N 1
ATOM 1237 C CA . ARG A 1 162 ? -21.651 9.271 -23.255 1.00 54.59 162 ARG A CA 1
ATOM 1238 C C . ARG A 1 162 ? -21.230 8.049 -24.079 1.00 54.59 162 ARG A C 1
ATOM 1240 O O . ARG A 1 162 ? -20.037 7.793 -24.211 1.00 54.59 162 ARG A O 1
ATOM 1247 N N . GLY A 1 163 ? -22.183 7.322 -24.669 1.00 53.28 163 GLY A N 1
ATOM 1248 C CA . GLY A 1 163 ? -21.897 6.189 -25.555 1.00 53.28 163 GLY A CA 1
ATOM 1249 C C . GLY A 1 163 ? -21.322 6.623 -26.906 1.00 53.28 163 GLY A C 1
ATOM 1250 O O . GLY A 1 163 ? -20.376 6.008 -27.394 1.00 53.28 163 GLY A O 1
ATOM 1251 N N . ALA A 1 164 ? -21.811 7.732 -27.469 1.00 56.97 164 ALA A N 1
ATOM 1252 C CA . ALA A 1 164 ? -21.283 8.313 -28.705 1.00 56.97 164 ALA A CA 1
ATOM 1253 C C . ALA A 1 164 ? -19.858 8.880 -28.526 1.00 56.97 164 ALA A C 1
ATOM 1255 O O . ALA A 1 164 ? -18.966 8.590 -29.326 1.00 56.97 164 ALA A O 1
ATOM 1256 N N . GLY A 1 165 ? -19.617 9.608 -27.428 1.00 55.19 165 GLY A N 1
ATOM 1257 C CA . GLY A 1 165 ? -18.313 10.197 -27.104 1.00 55.19 165 GLY A CA 1
ATOM 1258 C C . GLY A 1 165 ? -17.217 9.179 -26.775 1.00 55.19 165 GLY A C 1
ATOM 1259 O O . GLY A 1 165 ? -16.043 9.490 -26.929 1.00 55.19 165 GLY A O 1
ATOM 1260 N N . THR A 1 166 ? -17.577 7.953 -26.380 1.00 54.81 166 THR A N 1
ATOM 1261 C CA . THR A 1 166 ? -16.611 6.873 -26.095 1.00 54.81 166 THR A CA 1
ATOM 1262 C C . THR A 1 166 ? -16.289 6.037 -27.341 1.00 54.81 166 THR A C 1
ATOM 1264 O O . THR A 1 166 ? -15.181 5.526 -27.476 1.00 54.81 166 THR A O 1
ATOM 1267 N N . ARG A 1 167 ? -17.221 5.928 -28.300 1.00 46.53 167 ARG A N 1
ATOM 1268 C CA . ARG A 1 167 ? -17.021 5.162 -29.544 1.00 46.53 167 ARG A CA 1
ATOM 1269 C C . ARG A 1 167 ? -16.160 5.907 -30.571 1.00 46.53 167 ARG A C 1
ATOM 1271 O O . ARG A 1 167 ? -15.393 5.278 -31.293 1.00 46.53 167 ARG A O 1
ATOM 1278 N N . SER A 1 168 ? -16.254 7.237 -30.617 1.00 45.38 168 SER A N 1
ATOM 1279 C CA . SER A 1 168 ? -15.544 8.056 -31.611 1.00 45.38 168 SER A CA 1
ATOM 1280 C C . SER A 1 168 ? -14.008 8.081 -31.449 1.00 45.38 168 SER A C 1
ATOM 1282 O O . SER A 1 168 ? -13.318 7.968 -32.464 1.00 45.38 168 SER A O 1
ATOM 1284 N N . PRO A 1 169 ? -13.423 8.173 -30.236 1.00 48.38 169 PRO A N 1
ATOM 1285 C CA . PRO A 1 169 ? -11.966 8.182 -30.065 1.00 48.38 169 PRO A CA 1
ATOM 1286 C C . PRO A 1 169 ? -11.328 6.801 -30.259 1.00 48.38 169 PRO A C 1
ATOM 1288 O O . PRO A 1 169 ? -10.205 6.712 -30.743 1.00 48.38 169 PRO A O 1
ATOM 1291 N N . CYS A 1 170 ? -12.041 5.716 -29.926 1.00 47.16 170 CYS A N 1
ATOM 1292 C CA . CYS A 1 170 ? -11.508 4.352 -30.019 1.00 47.16 170 CYS A CA 1
ATOM 1293 C C . CYS A 1 170 ? -11.315 3.848 -31.459 1.00 47.16 170 CYS A C 1
ATOM 1295 O O . CYS A 1 170 ? -10.552 2.907 -31.662 1.00 47.16 170 CYS A O 1
ATOM 1297 N N . CYS A 1 171 ? -11.987 4.443 -32.451 1.00 43.28 171 CYS A N 1
ATOM 1298 C CA . CYS A 1 171 ? -11.947 3.962 -33.836 1.00 43.28 171 CYS A CA 1
ATOM 1299 C C . CYS A 1 171 ? -11.250 4.908 -34.829 1.00 43.28 171 CYS A C 1
ATOM 1301 O O . CYS A 1 171 ? -10.961 4.467 -35.937 1.00 43.28 171 CYS A O 1
ATOM 1303 N N . SER A 1 172 ? -10.966 6.167 -34.469 1.00 42.00 172 SER A N 1
ATOM 1304 C CA . SER A 1 172 ? -10.684 7.202 -35.488 1.00 42.00 172 SER A CA 1
ATOM 1305 C C . SER A 1 172 ? -9.270 7.790 -35.485 1.00 42.00 172 SER A C 1
ATOM 1307 O O . SER A 1 172 ? -8.891 8.422 -36.463 1.00 42.00 172 SER A O 1
ATOM 1309 N N . THR A 1 173 ? -8.454 7.578 -34.453 1.00 37.62 173 THR A N 1
ATOM 1310 C CA . THR A 1 173 ? -7.079 8.110 -34.424 1.00 37.62 173 THR A CA 1
ATOM 1311 C C . THR A 1 173 ? -6.193 7.231 -33.556 1.00 37.62 173 THR A C 1
ATOM 1313 O O . THR A 1 173 ? -6.313 7.221 -32.332 1.00 37.62 173 THR A O 1
ATOM 1316 N N . GLY A 1 174 ? -5.277 6.495 -34.190 1.00 38.25 174 GLY A N 1
ATOM 1317 C CA . GLY A 1 174 ? -4.115 5.936 -33.512 1.00 38.25 174 GLY A CA 1
ATOM 1318 C C . GLY A 1 174 ? -3.281 7.083 -32.949 1.00 38.25 174 GLY A C 1
ATOM 1319 O O . GLY A 1 174 ? -2.619 7.796 -33.692 1.00 38.25 174 GLY A O 1
ATOM 1320 N N . GLY A 1 175 ? -3.371 7.310 -31.645 1.00 30.38 175 GLY A N 1
ATOM 1321 C CA . GLY A 1 175 ? -2.688 8.420 -30.996 1.00 30.38 175 GLY A CA 1
ATOM 1322 C C . GLY A 1 175 ? -3.332 8.730 -29.661 1.00 30.38 175 GLY A C 1
ATOM 1323 O O . GLY A 1 175 ? -4.293 9.484 -29.585 1.00 30.38 175 GLY A O 1
ATOM 1324 N N . TRP A 1 176 ? -2.800 8.125 -28.604 1.00 33.81 176 TRP A N 1
ATOM 1325 C CA . TRP A 1 176 ? -3.022 8.578 -27.238 1.00 33.81 176 TRP A CA 1
ATOM 1326 C C . TRP A 1 176 ? -2.373 9.959 -27.064 1.00 33.81 176 TRP A C 1
ATOM 1328 O O . TRP A 1 176 ? -1.151 10.043 -27.205 1.00 33.81 176 TRP A O 1
ATOM 1338 N N . PRO A 1 177 ? -3.093 11.025 -26.682 1.00 39.12 177 PRO A N 1
ATOM 1339 C CA . PRO A 1 177 ? -2.459 12.136 -26.007 1.00 39.12 177 PRO A CA 1
ATOM 1340 C C . PRO A 1 177 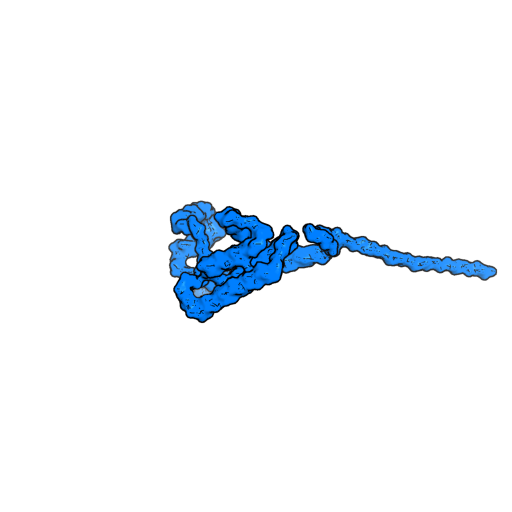? -2.494 11.843 -24.507 1.00 39.12 177 PRO A C 1
ATOM 1342 O O . PRO A 1 177 ? -3.556 11.700 -23.900 1.00 39.12 177 PRO A O 1
ATOM 1345 N N . GLY A 1 178 ? -1.312 11.730 -23.903 1.00 43.00 178 GLY A N 1
ATOM 1346 C CA . GLY A 1 178 ? -1.167 11.739 -22.455 1.00 43.00 178 GLY A CA 1
ATOM 1347 C C . GLY A 1 178 ? -1.774 13.022 -21.887 1.00 43.00 178 GLY A C 1
ATOM 1348 O O . GLY A 1 178 ? -1.244 14.109 -22.088 1.00 43.00 178 GLY A O 1
ATOM 1349 N N . GLY A 1 179 ? -2.893 12.889 -21.186 1.00 28.89 179 GLY A N 1
ATOM 1350 C CA . GLY A 1 179 ? -3.565 13.972 -20.482 1.00 28.89 179 GLY A CA 1
ATOM 1351 C C . GLY A 1 179 ? -4.364 13.387 -19.327 1.00 28.89 179 GLY A C 1
ATOM 1352 O O . GLY A 1 179 ? -5.108 12.425 -19.507 1.00 28.89 179 GLY A O 1
ATOM 1353 N N . ALA A 1 180 ? -4.163 13.922 -18.123 1.00 38.53 180 ALA A N 1
ATOM 1354 C CA . ALA A 1 180 ? -4.914 13.532 -16.938 1.00 38.53 180 ALA A CA 1
ATOM 1355 C C . ALA A 1 180 ? -6.422 13.678 -17.196 1.00 38.53 180 ALA A C 1
ATOM 1357 O O . ALA A 1 180 ? -6.885 14.741 -17.605 1.00 38.53 180 ALA A O 1
ATOM 1358 N N . ALA A 1 181 ? -7.189 12.619 -16.931 1.00 37.03 181 ALA A N 1
ATOM 1359 C CA . ALA A 1 181 ? -8.644 12.636 -17.007 1.00 37.03 181 ALA A CA 1
ATOM 1360 C C . ALA A 1 181 ? -9.237 13.356 -15.782 1.00 37.03 181 ALA A C 1
ATOM 1362 O O . ALA A 1 181 ? -9.824 12.736 -14.898 1.00 37.03 181 ALA A O 1
ATOM 1363 N N . SER A 1 182 ? -9.069 14.675 -15.734 1.00 33.56 182 SER A N 1
ATOM 1364 C CA . SER A 1 182 ? -9.927 15.568 -14.957 1.00 33.56 182 SER A CA 1
ATOM 1365 C C . SER A 1 182 ? -10.823 16.319 -15.946 1.00 33.56 182 SER A C 1
ATOM 1367 O O . SER A 1 182 ? -10.303 16.853 -16.927 1.00 33.56 182 SER A O 1
ATOM 1369 N N . PRO A 1 183 ? -12.151 16.366 -15.750 1.00 36.41 183 PRO A N 1
ATOM 1370 C CA . PRO A 1 183 ? -13.022 17.132 -16.636 1.00 36.41 183 PRO A CA 1
ATOM 1371 C C . PRO A 1 183 ? -12.751 18.639 -16.476 1.00 36.41 183 PRO A C 1
ATOM 1373 O O . PRO A 1 183 ? -12.522 19.084 -15.347 1.00 36.41 183 PRO A O 1
ATOM 1376 N N . PRO A 1 184 ? -12.810 19.454 -17.548 1.00 35.97 184 PRO A N 1
ATOM 1377 C CA . PRO A 1 184 ? -12.915 20.894 -17.368 1.00 35.97 184 PRO A CA 1
ATOM 1378 C C . PRO A 1 184 ? -14.266 21.219 -16.701 1.00 35.97 184 PRO A C 1
ATOM 1380 O O . PRO A 1 184 ? -15.284 20.612 -17.055 1.00 35.97 184 PRO A O 1
ATOM 1383 N N . PRO A 1 185 ? -14.310 22.152 -15.733 1.00 37.88 185 PRO A N 1
ATOM 1384 C CA . PRO A 1 185 ? -15.571 22.683 -15.237 1.00 37.88 185 PRO A CA 1
ATOM 1385 C C . PRO A 1 185 ? -16.326 23.354 -16.389 1.00 37.88 185 PRO A C 1
ATOM 1387 O O . PRO A 1 185 ? -15.719 23.960 -17.269 1.00 37.88 185 PRO A O 1
ATOM 1390 N N . SER A 1 186 ? -17.650 23.200 -16.368 1.00 39.41 186 SER A N 1
ATOM 1391 C CA . SER A 1 186 ? -18.637 23.759 -17.296 1.00 39.41 186 SER A CA 1
ATOM 1392 C C . SER A 1 186 ? -18.191 25.052 -17.991 1.00 39.41 186 SER A C 1
ATOM 1394 O O . SER A 1 186 ? -18.275 26.136 -17.413 1.00 39.41 186 SER A O 1
ATOM 1396 N N . THR A 1 187 ? -17.784 24.955 -19.254 1.00 36.28 187 THR A N 1
ATOM 1397 C CA . THR A 1 187 ? -17.784 26.100 -20.161 1.00 36.28 187 THR A CA 1
ATOM 1398 C C . THR A 1 187 ? -19.234 26.395 -20.524 1.00 36.28 187 THR A C 1
ATOM 1400 O O . THR A 1 187 ? -19.898 25.633 -21.224 1.00 36.28 187 THR A O 1
ATOM 1403 N N . SER A 1 188 ? -19.746 27.498 -19.991 1.00 31.31 188 SER A N 1
ATOM 1404 C CA . SER A 1 188 ? -20.991 28.120 -20.424 1.00 31.31 188 SER A CA 1
ATOM 1405 C C . SER A 1 188 ? -20.970 28.335 -21.941 1.00 31.31 188 SER A C 1
ATOM 1407 O O . SER A 1 188 ? -20.021 28.907 -22.480 1.00 31.31 188 SER A O 1
ATOM 1409 N N . MET A 1 189 ? -22.026 27.891 -22.623 1.00 32.47 189 MET A N 1
ATOM 1410 C CA . MET A 1 189 ? -22.291 28.187 -24.032 1.00 32.47 189 MET A CA 1
ATOM 1411 C C . MET A 1 189 ? -22.516 29.693 -24.216 1.00 32.47 189 MET A C 1
ATOM 1413 O O . MET A 1 189 ? -23.649 30.165 -24.176 1.00 32.47 189 MET A O 1
ATOM 1417 N N . THR A 1 190 ? -21.452 30.468 -24.417 1.00 40.50 190 THR A N 1
ATOM 1418 C CA . THR A 1 190 ? -21.548 31.805 -25.025 1.00 40.50 190 THR A CA 1
ATOM 1419 C C . THR A 1 190 ? -20.232 32.188 -25.703 1.00 40.50 190 THR A C 1
ATOM 1421 O O . THR A 1 190 ? -19.521 33.077 -25.257 1.00 40.50 190 THR A O 1
ATOM 1424 N N . SER A 1 191 ? -19.897 31.503 -26.795 1.00 32.12 191 SER A N 1
ATOM 1425 C CA . SER A 1 191 ? -19.064 32.071 -27.867 1.00 32.12 191 SER A CA 1
ATOM 1426 C C . SER A 1 191 ? -19.195 31.240 -29.147 1.00 32.12 191 SER A C 1
ATOM 1428 O O . SER A 1 191 ? -18.259 30.606 -29.623 1.00 32.12 191 SER A O 1
ATOM 1430 N N . VAL A 1 192 ? -20.392 31.251 -29.739 1.00 35.72 192 VAL A N 1
ATOM 1431 C CA . VAL A 1 192 ? -20.477 31.125 -31.197 1.00 35.72 192 VAL A CA 1
ATOM 1432 C C . VAL A 1 192 ? -20.223 32.520 -31.745 1.00 35.72 192 VAL A C 1
ATOM 1434 O O . VAL A 1 192 ? -21.109 33.368 -31.727 1.00 35.72 192 VAL A O 1
ATOM 1437 N N . SER A 1 193 ? -19.004 32.742 -32.215 1.00 31.22 193 SER A N 1
ATOM 1438 C CA . SER A 1 193 ? -18.738 33.740 -33.243 1.00 31.22 193 SER A CA 1
ATOM 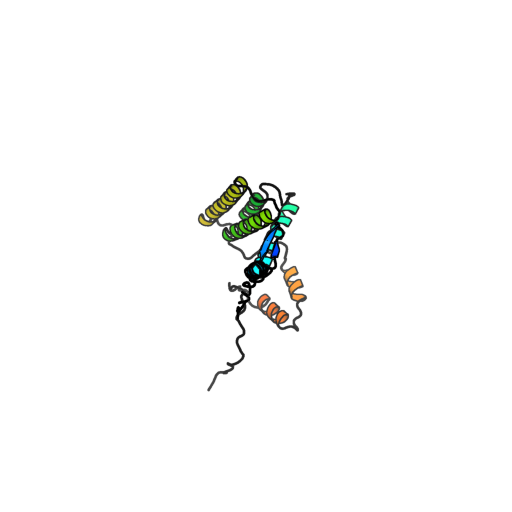1439 C C . SER A 1 193 ? -18.132 32.982 -34.409 1.00 31.22 193 SER A C 1
ATOM 1441 O O . SER A 1 193 ? -16.958 32.612 -34.388 1.00 31.22 193 SER A O 1
ATOM 1443 N N . SER A 1 194 ? -18.987 32.669 -35.380 1.00 29.38 194 SER A N 1
ATOM 1444 C CA . SER A 1 194 ? -18.577 32.148 -36.676 1.00 29.38 194 SER A CA 1
ATOM 1445 C C . SER A 1 194 ? -17.689 33.160 -37.413 1.00 29.38 194 SER A C 1
ATOM 1447 O O . SER A 1 194 ? -17.759 34.360 -37.139 1.00 29.38 194 SER A O 1
ATOM 1449 N N . PRO A 1 195 ? -16.859 32.684 -38.349 1.00 41.41 195 PRO A N 1
ATOM 1450 C CA . PRO A 1 195 ? -15.877 33.497 -39.045 1.00 41.41 195 PRO A CA 1
ATOM 1451 C C . PRO A 1 195 ? -16.452 34.050 -40.375 1.00 41.41 195 PRO A C 1
ATOM 1453 O O . PRO A 1 195 ? -17.394 33.477 -40.916 1.00 41.41 195 PRO A O 1
ATOM 1456 N N . TRP A 1 196 ? -15.788 35.076 -40.930 1.00 35.12 196 TRP A N 1
ATOM 1457 C CA . TRP A 1 196 ? -15.933 35.676 -42.281 1.00 35.12 196 TRP A CA 1
ATOM 1458 C C . TRP A 1 196 ? -16.983 36.790 -42.466 1.00 35.12 196 TRP A C 1
ATOM 1460 O O . TRP A 1 196 ? -18.145 36.538 -42.780 1.00 35.12 196 TRP A O 1
ATOM 1470 N N . SER A 1 197 ? -16.520 38.043 -42.410 1.00 36.72 197 SER A N 1
ATOM 1471 C CA . SER A 1 197 ? -16.511 39.007 -43.533 1.00 36.72 197 SER A CA 1
ATOM 1472 C C . SER A 1 197 ? -15.532 40.136 -43.223 1.00 36.72 197 SER A C 1
ATOM 1474 O O . SER A 1 197 ? -15.506 40.560 -42.047 1.00 36.72 197 SER A O 1
#

Sequence (197 aa):
MTSTDIVLAPSRPVARQMETVTTRTGMRLSASAARWFEESVPRSSRDARAWRWQEYAQWCSDVDWHTAERGAVASFIAALADRGHPVKTLQAMSGTLRGMRALDGSPLDAEELKAIEGVIRGRAKHEAKGIEGVRPGPLKADGVTPEDLRRMVATLNVSTPRGAGTRSPCCSTGGWPGGAASPPPSTSMTSVSSPWS

pLDDT: mean 72.77, std 22.62, range [28.89, 98.31]

Radius of gyration: 28.15 Å; chains: 1; bounding box: 57×67×102 Å